Protein AF-A0A5C3LHZ4-F1 (afdb_monomer_lite)

Organism: Coprinopsis marcescibilis (NCBI:txid230819)

Foldseek 3Di:
DVVCVVVVNDAAPLAPDSFDAPLRVCVPPVLVVQLVVLLCLLVLLLVLLVVVVVCCCLQLPVPDDDPLLVVLSVQLSVLSNQLSVLSNQLSVCGSPNHVPSNVVSVVSNLRSNLSSLVSVLVSCVVSCVVDVPDPPVVVLSVVLVVLSVVLVVLVVVLVVCVPPPSNVNRVSSVVNVVSVVVNSVSSVVVVVVSPPRDRCNNVVVVVVVVVVVVVVVVD

InterPro domains:
  IPR019402 CWH43-like, N-terminal domain [PF10277] (2-192)
  IPR050911 DRAM/TMEM150 Autophagy Modulator [PTHR21324] (14-200)

Radius of gyration: 20.86 Å; chains: 1; bounding box: 46×24×71 Å

Secondary structure (DSSP, 8-state):
-HHHHHTT-PPPTT--SSSPPHHHHHHTTTHHHHHHHHHHHHHHHHHHHHHHHHHHHTTSS-----HHHHHHHHHHHHHHHHHHHHHHHHHHS-TTT-HHHHHHHHHHHHHHHHHHHHHHHHHHHHHHHH----HHHHHHHHHHHHHHHHHHHHHHHHHHHTTT-HHHHHHHHHHHHHHHHHHHHHHHHHHHHTTTPPTTHHHHHHHHHHHHHHHHH--

pLDDT: mean 85.7, std 11.53, range [53.28, 97.69]

Structure (mmCIF, N/CA/C/O backbone):
data_AF-A0A5C3LHZ4-F1
#
_entry.id   AF-A0A5C3LHZ4-F1
#
loop_
_atom_site.group_PDB
_atom_site.id
_atom_site.type_symbol
_atom_site.label_atom_id
_atom_site.label_alt_id
_atom_site.label_comp_id
_atom_site.label_asym_id
_atom_site.label_entity_id
_atom_site.label_seq_id
_atom_site.pdbx_PDB_ins_code
_atom_site.Cartn_x
_atom_site.Cartn_y
_atom_site.Cartn_z
_atom_site.occupancy
_atom_site.B_iso_or_equiv
_atom_site.auth_seq_id
_atom_site.auth_comp_id
_atom_site.auth_asym_id
_atom_site.auth_atom_id
_atom_site.pdbx_PDB_model_num
ATOM 1 N N . MET A 1 1 ? -1.208 -5.130 -16.518 1.00 80.38 1 MET A N 1
ATOM 2 C CA . MET A 1 1 ? -1.393 -6.517 -16.974 1.00 80.38 1 MET A CA 1
ATOM 3 C C . MET A 1 1 ? -2.218 -6.548 -18.243 1.00 80.38 1 MET A C 1
ATOM 5 O O . MET A 1 1 ? -1.650 -6.904 -19.258 1.00 80.38 1 MET A O 1
ATOM 9 N N . ILE A 1 2 ? -3.482 -6.096 -18.228 1.00 86.44 2 ILE A N 1
ATOM 10 C CA . ILE A 1 2 ? -4.351 -6.094 -19.425 1.00 86.44 2 ILE A CA 1
ATOM 11 C C . ILE A 1 2 ? -3.665 -5.436 -20.626 1.00 86.44 2 ILE A C 1
ATOM 13 O O . ILE A 1 2 ? -3.552 -6.066 -21.665 1.00 86.44 2 ILE A O 1
ATOM 17 N N . VAL A 1 3 ? -3.129 -4.222 -20.461 1.00 85.94 3 VAL A N 1
ATOM 18 C CA . VAL A 1 3 ? -2.445 -3.514 -21.557 1.00 85.94 3 VAL A CA 1
ATOM 19 C C . VAL A 1 3 ? -1.226 -4.293 -22.072 1.00 85.94 3 VAL A C 1
ATOM 21 O O . VAL A 1 3 ? -1.060 -4.455 -23.271 1.00 85.94 3 VAL A O 1
ATOM 24 N N . TRP A 1 4 ? -0.396 -4.837 -21.179 1.00 86.25 4 TRP A N 1
ATOM 25 C CA . TRP A 1 4 ? 0.781 -5.619 -21.575 1.00 86.25 4 TRP A CA 1
ATOM 26 C C . TRP A 1 4 ? 0.411 -6.912 -22.317 1.00 86.25 4 TRP A C 1
ATOM 28 O O . TRP A 1 4 ? 1.031 -7.229 -23.326 1.00 86.25 4 TRP A O 1
ATOM 38 N N . LEU A 1 5 ? -0.626 -7.623 -21.860 1.00 87.38 5 LEU A N 1
ATOM 39 C CA . LEU A 1 5 ? -1.129 -8.827 -22.526 1.00 87.38 5 LEU A CA 1
ATOM 40 C C . LEU A 1 5 ? -1.775 -8.503 -23.880 1.00 87.38 5 LEU A C 1
ATOM 42 O O . LEU A 1 5 ? -1.5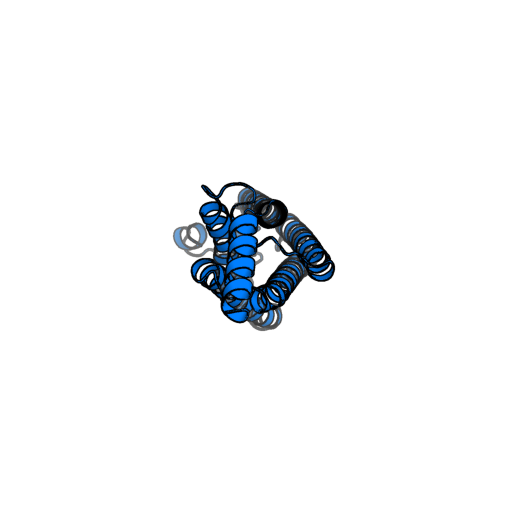15 -9.200 -24.854 1.00 87.38 5 LEU A O 1
ATOM 46 N N . ALA A 1 6 ? -2.575 -7.436 -23.953 1.00 89.25 6 ALA A N 1
ATOM 47 C CA . ALA A 1 6 ? -3.258 -7.014 -25.174 1.00 89.25 6 ALA A CA 1
ATOM 48 C C . ALA A 1 6 ? -2.284 -6.539 -26.263 1.00 89.25 6 ALA A C 1
ATOM 50 O O . ALA A 1 6 ? -2.524 -6.778 -27.441 1.00 89.25 6 ALA A O 1
ATOM 51 N N . SER A 1 7 ? -1.163 -5.924 -25.877 1.00 86.94 7 SER A N 1
ATOM 52 C CA . SER A 1 7 ? -0.116 -5.476 -26.805 1.00 86.94 7 SER A CA 1
ATOM 53 C C . SER A 1 7 ? 0.852 -6.586 -27.241 1.00 86.94 7 SER A C 1
ATOM 55 O O . SER A 1 7 ? 1.877 -6.284 -27.845 1.00 86.94 7 SER A O 1
ATOM 57 N N . GLY A 1 8 ? 0.576 -7.855 -26.918 1.00 87.94 8 GLY A N 1
ATOM 58 C CA . GLY A 1 8 ? 1.430 -8.982 -27.310 1.00 87.94 8 GLY A CA 1
ATOM 59 C C . GLY A 1 8 ? 2.706 -9.132 -26.477 1.00 87.94 8 GLY A C 1
ATOM 60 O O . GLY A 1 8 ? 3.703 -9.626 -26.988 1.00 87.94 8 GLY A O 1
ATOM 61 N N . GLN A 1 9 ? 2.684 -8.713 -25.207 1.00 87.44 9 GLN A N 1
ATOM 62 C CA . GLN A 1 9 ? 3.795 -8.850 -24.255 1.00 87.44 9 GLN A CA 1
ATOM 63 C C . GLN A 1 9 ? 5.112 -8.195 -24.728 1.00 87.44 9 GLN A C 1
ATOM 65 O O . GLN A 1 9 ? 6.149 -8.861 -24.785 1.00 87.44 9 GLN A O 1
ATOM 70 N N . PRO A 1 10 ? 5.116 -6.884 -25.050 1.00 87.62 10 PRO A N 1
ATOM 71 C CA . PRO A 1 10 ? 6.336 -6.204 -25.474 1.00 87.62 10 PRO A CA 1
ATOM 72 C C . PRO A 1 10 ? 7.403 -6.258 -24.373 1.00 87.62 10 PRO A C 1
ATOM 74 O O . PRO A 1 10 ? 7.083 -6.147 -23.185 1.00 87.62 10 PRO A O 1
ATOM 77 N N . LYS A 1 11 ? 8.672 -6.394 -24.781 1.00 88.31 11 LYS A N 1
ATOM 78 C CA . LYS A 1 11 ? 9.825 -6.306 -23.878 1.00 88.31 11 LYS A CA 1
ATOM 79 C C . LYS A 1 11 ? 10.217 -4.840 -23.686 1.00 88.31 11 LYS A C 1
ATOM 81 O O . LYS A 1 11 ? 10.554 -4.164 -24.657 1.00 88.31 11 LYS A O 1
ATOM 86 N N . TYR A 1 12 ? 10.163 -4.350 -22.449 1.00 87.62 12 TYR A N 1
ATOM 87 C CA . TYR A 1 12 ? 10.511 -2.960 -22.131 1.00 87.62 12 TYR A CA 1
ATOM 88 C C . TYR A 1 12 ? 12.028 -2.760 -21.962 1.00 87.62 12 TYR A C 1
ATOM 90 O O . TYR A 1 12 ? 12.722 -3.703 -21.588 1.00 87.62 12 TYR A O 1
ATOM 98 N N . PRO A 1 13 ? 12.566 -1.541 -22.171 1.00 86.38 13 PRO A N 1
ATOM 99 C CA . PRO A 1 13 ? 13.998 -1.275 -21.999 1.00 86.38 13 PRO A CA 1
ATOM 100 C C . PRO A 1 13 ? 14.534 -1.519 -20.581 1.00 86.38 13 PRO A C 1
ATOM 102 O O . PRO A 1 13 ? 15.689 -1.897 -20.435 1.00 86.38 13 PRO A O 1
ATOM 105 N N . SER A 1 14 ? 13.713 -1.313 -19.546 1.00 85.94 14 SER A N 1
ATOM 106 C CA . SER A 1 14 ? 14.069 -1.601 -18.145 1.00 85.94 14 SER A CA 1
ATOM 107 C C . SER A 1 14 ? 13.814 -3.052 -17.723 1.00 85.94 14 SER A C 1
ATOM 109 O O . SER A 1 14 ? 14.116 -3.410 -16.589 1.00 85.94 14 SER A O 1
ATOM 111 N N . GLN A 1 15 ? 13.263 -3.884 -18.614 1.00 88.00 15 GLN A N 1
ATOM 112 C CA . GLN A 1 15 ? 12.882 -5.258 -18.310 1.00 88.00 15 GLN A CA 1
ATOM 113 C C . GLN A 1 15 ? 14.045 -6.226 -18.566 1.00 88.00 15 GLN A C 1
ATOM 115 O O . GLN A 1 15 ? 14.373 -6.542 -19.714 1.00 88.00 15 GLN A O 1
ATOM 120 N N . ASP A 1 16 ? 14.593 -6.788 -17.490 1.00 84.25 16 ASP A N 1
ATOM 121 C CA . ASP A 1 16 ? 15.653 -7.801 -17.574 1.00 84.25 16 ASP A CA 1
ATOM 122 C C . ASP A 1 16 ? 15.107 -9.187 -17.986 1.00 84.25 16 ASP A C 1
ATOM 124 O O . ASP A 1 16 ? 15.691 -9.880 -18.826 1.00 84.25 16 ASP A O 1
ATOM 128 N N . GLY A 1 17 ? 13.959 -9.585 -17.421 1.00 86.56 17 GLY A N 1
ATOM 129 C CA . GLY A 1 17 ? 13.348 -10.911 -17.585 1.00 86.56 17 GLY A CA 1
ATOM 130 C C . GLY A 1 17 ? 12.438 -11.078 -18.812 1.00 86.56 17 GLY A C 1
ATOM 131 O O . GLY A 1 17 ? 12.311 -10.200 -19.667 1.00 86.56 17 GLY A O 1
ATOM 132 N N . ARG A 1 18 ? 11.769 -12.230 -18.899 1.00 89.06 18 ARG A N 1
ATOM 133 C CA . ARG A 1 18 ? 10.660 -12.513 -19.828 1.00 89.06 18 ARG A CA 1
ATOM 134 C C . ARG A 1 18 ? 9.353 -11.879 -19.358 1.00 89.06 18 ARG A C 1
ATOM 136 O O . ARG A 1 18 ? 8.566 -11.432 -20.188 1.00 89.06 18 ARG A O 1
ATOM 143 N N . ILE A 1 19 ? 9.125 -11.839 -18.048 1.00 91.06 19 ILE A N 1
ATOM 144 C CA . ILE A 1 19 ? 7.924 -11.248 -17.453 1.00 91.06 19 ILE A CA 1
ATOM 145 C C . ILE A 1 19 ? 8.211 -9.785 -17.103 1.00 91.06 19 ILE A C 1
ATOM 147 O O . ILE A 1 19 ? 9.206 -9.482 -16.449 1.00 91.06 19 ILE A O 1
ATOM 151 N N . ALA A 1 20 ? 7.335 -8.880 -17.542 1.00 91.81 20 ALA A N 1
ATOM 152 C CA . ALA A 1 20 ? 7.452 -7.458 -17.241 1.00 91.81 20 ALA A CA 1
ATOM 153 C C . ALA A 1 20 ? 7.007 -7.149 -15.805 1.00 91.81 20 ALA A C 1
ATOM 155 O O . ALA A 1 20 ? 5.909 -7.546 -15.385 1.00 91.81 20 ALA A O 1
ATOM 156 N N . TYR A 1 21 ? 7.821 -6.370 -15.092 1.00 92.56 21 TYR A N 1
ATOM 157 C CA . TYR A 1 21 ? 7.424 -5.767 -13.825 1.0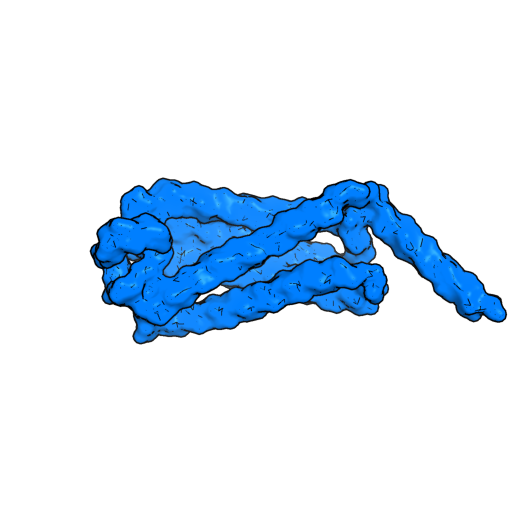0 92.56 21 TYR A CA 1
ATOM 158 C C . TYR A 1 21 ? 6.277 -4.766 -14.058 1.00 92.56 21 TYR A C 1
ATOM 160 O O . TYR A 1 21 ? 6.156 -4.149 -15.124 1.00 92.56 21 TYR A O 1
ATOM 168 N N . ILE A 1 22 ? 5.421 -4.573 -13.052 1.00 93.38 22 ILE A N 1
ATOM 169 C CA . ILE A 1 22 ? 4.452 -3.467 -13.030 1.00 93.38 22 ILE A CA 1
ATOM 170 C C . ILE A 1 22 ? 5.198 -2.151 -13.204 1.00 93.38 22 ILE A C 1
ATOM 172 O O . ILE A 1 22 ? 4.762 -1.296 -13.975 1.00 93.38 22 ILE A O 1
ATOM 176 N N . SER A 1 23 ? 6.318 -2.006 -12.499 1.00 93.19 23 SER A N 1
ATOM 177 C CA . SER A 1 23 ? 7.160 -0.817 -12.546 1.00 93.19 23 SER A CA 1
ATOM 178 C C . SER A 1 23 ? 7.782 -0.580 -13.928 1.00 93.19 23 SER A C 1
ATOM 180 O O . SER A 1 23 ? 7.859 0.576 -14.336 1.00 93.19 23 SER A O 1
ATOM 182 N N . ASP A 1 24 ? 8.099 -1.618 -14.713 1.00 92.31 24 ASP A N 1
ATOM 183 C CA . ASP A 1 24 ? 8.560 -1.468 -16.109 1.00 92.31 24 ASP A CA 1
ATOM 184 C C . ASP A 1 24 ? 7.469 -0.907 -17.023 1.00 92.31 24 ASP A C 1
ATOM 186 O O . ASP A 1 24 ? 7.674 0.050 -17.776 1.00 92.31 24 ASP A O 1
ATOM 190 N N . ILE A 1 25 ? 6.268 -1.477 -16.917 1.00 92.38 25 ILE A N 1
ATOM 191 C CA . ILE A 1 25 ? 5.101 -1.010 -17.666 1.00 92.38 25 ILE A CA 1
ATOM 192 C C . ILE A 1 25 ? 4.769 0.429 -17.249 1.00 92.38 25 ILE A C 1
ATOM 194 O O . ILE A 1 25 ? 4.545 1.288 -18.104 1.00 92.38 25 ILE A O 1
ATOM 198 N N . GLY A 1 26 ? 4.785 0.702 -15.943 1.00 89.44 26 GLY A N 1
ATOM 199 C CA . GLY A 1 26 ? 4.549 2.016 -15.355 1.00 89.44 26 GLY A CA 1
ATOM 200 C C . GLY A 1 26 ? 5.623 3.042 -15.706 1.00 89.44 26 GLY A C 1
ATOM 201 O O . GLY A 1 26 ? 5.317 4.222 -15.793 1.00 89.44 26 GLY A O 1
ATOM 202 N N . ALA A 1 27 ? 6.858 2.632 -15.984 1.00 91.19 27 ALA A N 1
ATOM 203 C CA . ALA A 1 27 ? 7.907 3.539 -16.433 1.00 91.19 27 ALA A CA 1
ATOM 204 C C . ALA A 1 27 ? 7.713 3.976 -17.897 1.00 91.19 27 ALA A C 1
ATOM 206 O O . ALA A 1 27 ? 8.218 5.025 -18.297 1.00 91.19 27 ALA A O 1
ATOM 207 N N . SER A 1 28 ? 7.011 3.187 -18.712 1.00 89.06 28 SER A N 1
ATOM 208 C CA . SER A 1 28 ? 6.857 3.421 -20.153 1.00 89.06 28 SER A CA 1
ATOM 209 C C . SER A 1 28 ? 5.812 4.507 -20.489 1.00 89.06 28 SER A C 1
ATOM 211 O O . SER A 1 28 ? 5.717 5.535 -19.817 1.00 89.06 28 SER A O 1
ATOM 213 N N . TYR A 1 29 ? 5.006 4.309 -21.535 1.00 87.25 29 TYR A N 1
ATOM 214 C CA . TYR A 1 29 ? 3.943 5.235 -21.944 1.00 87.25 29 TYR A CA 1
ATOM 215 C C . TYR A 1 29 ? 2.842 5.400 -20.878 1.00 87.25 29 TYR A C 1
ATOM 217 O O . TYR A 1 29 ? 2.108 6.384 -20.904 1.00 87.25 29 TYR A O 1
ATOM 225 N N . LEU A 1 30 ? 2.745 4.482 -19.907 1.00 90.00 30 LEU A N 1
ATOM 226 C CA . LEU A 1 30 ? 1.776 4.545 -18.805 1.00 90.00 30 LEU A CA 1
ATOM 227 C C . LEU A 1 30 ? 2.251 5.351 -17.588 1.00 90.00 30 LEU A C 1
ATOM 229 O O . LEU A 1 30 ? 1.539 5.381 -16.584 1.00 90.00 30 LEU A O 1
ATOM 233 N N . LYS A 1 31 ? 3.392 6.048 -17.660 1.00 91.44 31 LYS A N 1
ATOM 234 C CA . LYS A 1 31 ? 3.928 6.818 -16.525 1.00 91.44 31 LYS A CA 1
ATOM 235 C C . LYS A 1 31 ? 2.936 7.797 -15.886 1.00 91.44 31 LYS A C 1
ATOM 237 O O . LYS A 1 31 ? 2.795 7.745 -14.664 1.00 91.44 31 LYS A O 1
ATOM 242 N N . PRO A 1 32 ? 2.188 8.629 -16.637 1.00 94.06 32 PRO A N 1
ATOM 243 C CA . PRO A 1 32 ? 1.202 9.522 -16.026 1.00 94.06 32 PRO A CA 1
ATOM 244 C C . PRO A 1 32 ? 0.113 8.765 -15.252 1.00 94.06 32 PRO A C 1
ATOM 246 O O . PRO A 1 32 ? -0.256 9.163 -14.148 1.00 94.06 32 PRO A O 1
ATOM 249 N N . LEU A 1 33 ? -0.361 7.638 -15.797 1.00 93.25 33 LEU A N 1
ATOM 250 C CA . LEU A 1 33 ? -1.377 6.803 -15.156 1.00 93.25 33 LEU A CA 1
ATOM 251 C C . LEU A 1 33 ? -0.826 6.098 -13.910 1.00 93.25 33 LEU A C 1
ATOM 253 O O . LEU A 1 33 ? -1.523 6.011 -12.902 1.00 93.25 33 LEU A O 1
ATOM 257 N N . PHE A 1 34 ? 0.421 5.626 -13.963 1.00 93.94 34 PHE A N 1
ATOM 258 C CA . PHE A 1 34 ? 1.088 4.986 -12.832 1.00 93.94 34 PHE A CA 1
ATOM 259 C C . PHE A 1 34 ? 1.249 5.961 -11.662 1.00 93.94 34 PHE A C 1
ATOM 261 O O . PHE A 1 34 ? 0.846 5.646 -10.545 1.00 93.94 34 PHE A O 1
ATOM 268 N N . VAL A 1 35 ? 1.721 7.183 -11.930 1.00 96.25 35 VAL A N 1
ATOM 269 C CA . VAL A 1 35 ? 1.849 8.237 -10.910 1.00 96.25 35 VAL A CA 1
ATOM 270 C C . VAL A 1 35 ? 0.489 8.617 -10.323 1.00 96.25 35 VAL A C 1
ATOM 272 O O . VAL A 1 35 ? 0.352 8.716 -9.101 1.00 96.25 35 VAL A O 1
ATOM 275 N N . ALA A 1 36 ? -0.537 8.785 -11.163 1.00 96.94 36 ALA A N 1
ATOM 276 C CA . ALA A 1 36 ? -1.889 9.096 -10.702 1.00 96.94 36 ALA A CA 1
ATOM 277 C C . ALA A 1 36 ? -2.468 7.976 -9.818 1.00 96.94 36 ALA A C 1
ATOM 279 O O . ALA A 1 36 ? -3.001 8.249 -8.740 1.00 96.94 36 ALA A O 1
ATOM 280 N N . GLY A 1 37 ? -2.310 6.714 -10.232 1.00 95.19 37 GLY A N 1
ATOM 281 C CA . GLY A 1 37 ? -2.757 5.542 -9.480 1.00 95.19 37 GLY A CA 1
ATOM 282 C C . GLY A 1 37 ? -2.043 5.393 -8.135 1.00 95.19 37 GLY A C 1
ATOM 283 O O . GLY A 1 37 ? -2.700 5.213 -7.107 1.00 95.19 37 GLY A O 1
ATOM 284 N N . CYS A 1 38 ? -0.716 5.540 -8.113 1.00 96.44 38 CYS A N 1
ATOM 285 C CA . CYS A 1 38 ? 0.083 5.536 -6.886 1.00 96.44 38 CYS A CA 1
ATOM 286 C C . CYS A 1 38 ? -0.329 6.667 -5.934 1.00 96.44 38 CYS A C 1
ATOM 288 O O . CYS A 1 38 ? -0.498 6.427 -4.740 1.00 96.44 38 CYS A O 1
ATOM 290 N N . SER A 1 39 ? -0.572 7.871 -6.461 1.00 97.44 39 SER A N 1
ATOM 291 C CA . SER A 1 39 ? -1.019 9.027 -5.674 1.00 97.44 39 SER A CA 1
ATOM 292 C C . SER A 1 39 ? -2.396 8.807 -5.053 1.00 97.44 39 SER A C 1
ATOM 294 O O . SER A 1 39 ? -2.570 9.001 -3.850 1.00 97.44 39 SER A O 1
ATOM 296 N N . PHE A 1 40 ? -3.366 8.334 -5.842 1.00 96.81 40 PHE A N 1
ATOM 297 C CA . PHE A 1 40 ? -4.704 8.025 -5.339 1.00 96.81 40 PHE A CA 1
ATOM 298 C C . PHE A 1 40 ? -4.666 6.926 -4.271 1.00 96.81 40 PHE A C 1
ATOM 300 O O . PHE A 1 40 ? -5.293 7.053 -3.221 1.00 96.81 40 PHE A O 1
ATOM 307 N N . THR A 1 41 ? -3.874 5.878 -4.503 1.00 95.88 41 THR A N 1
ATOM 308 C CA . THR A 1 41 ? -3.705 4.761 -3.566 1.00 95.88 41 THR A CA 1
ATOM 309 C C . THR A 1 41 ? -3.068 5.219 -2.253 1.00 95.88 41 THR A C 1
ATOM 311 O O . THR A 1 41 ? -3.564 4.879 -1.181 1.00 95.88 41 THR A O 1
ATOM 314 N N . ALA A 1 42 ? -2.008 6.030 -2.314 1.00 96.50 42 ALA A N 1
ATOM 315 C CA . ALA A 1 42 ? -1.310 6.550 -1.139 1.00 96.50 42 ALA A CA 1
ATOM 316 C C . ALA A 1 42 ? -2.215 7.434 -0.263 1.00 96.50 42 ALA A C 1
ATOM 318 O O . ALA A 1 42 ? -2.274 7.257 0.960 1.00 96.50 42 ALA A O 1
ATOM 319 N N . VAL A 1 43 ? -2.955 8.356 -0.888 1.00 95.81 43 VAL A N 1
ATOM 320 C CA . VAL A 1 43 ? -3.906 9.233 -0.190 1.00 95.81 43 VAL A CA 1
ATOM 321 C C . VAL A 1 43 ? -5.074 8.423 0.365 1.00 95.81 43 VAL A C 1
ATOM 323 O O . VAL A 1 43 ? -5.416 8.571 1.537 1.00 95.81 43 VAL A O 1
ATOM 326 N N . GLY A 1 44 ? -5.655 7.531 -0.441 1.00 94.38 44 GLY A N 1
ATOM 327 C CA . GLY A 1 44 ? -6.778 6.689 -0.043 1.00 94.38 44 GLY A CA 1
ATOM 328 C C . GLY A 1 44 ? -6.441 5.783 1.140 1.00 94.38 44 GLY A C 1
ATOM 329 O O . GLY A 1 44 ? -7.210 5.721 2.099 1.00 94.38 44 GLY A O 1
ATOM 330 N N . PHE A 1 45 ? -5.272 5.138 1.121 1.00 93.75 45 PHE A N 1
ATOM 331 C CA . PHE A 1 45 ? -4.811 4.294 2.223 1.00 93.75 45 PHE A CA 1
ATOM 332 C C . PHE A 1 45 ? -4.602 5.096 3.516 1.00 93.75 45 PHE A C 1
ATOM 334 O O . PHE A 1 45 ? -5.108 4.709 4.571 1.00 93.75 45 PHE A O 1
ATOM 341 N N . SER A 1 46 ? -3.937 6.252 3.427 1.00 94.00 46 SER A N 1
ATOM 342 C CA . SER A 1 46 ? -3.724 7.139 4.579 1.00 94.00 46 SER A CA 1
ATOM 343 C C . SER A 1 46 ? -5.053 7.635 5.158 1.00 94.00 46 SER A C 1
ATOM 345 O O . SER A 1 46 ? -5.263 7.602 6.372 1.00 94.00 46 SER A O 1
ATOM 347 N N . LEU A 1 47 ? -5.985 8.041 4.290 1.00 93.12 47 LEU A N 1
ATOM 348 C CA . LEU A 1 47 ? -7.307 8.508 4.694 1.00 93.12 47 LEU A CA 1
ATOM 349 C C . LEU A 1 47 ? -8.124 7.395 5.356 1.00 93.12 47 LEU A C 1
ATOM 351 O O . LEU A 1 47 ? -8.766 7.653 6.370 1.00 93.12 47 LEU A O 1
ATOM 3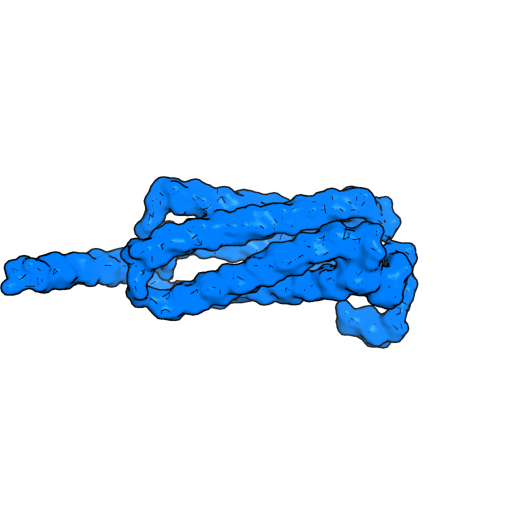55 N N . CYS A 1 48 ? -8.073 6.164 4.838 1.00 91.44 48 CYS A N 1
ATOM 356 C CA . CYS A 1 48 ? -8.774 5.028 5.438 1.00 91.44 48 CYS A CA 1
ATOM 357 C C . CYS A 1 48 ? -8.380 4.826 6.906 1.00 91.44 48 CYS A C 1
ATOM 359 O O . CYS A 1 48 ? -9.259 4.730 7.761 1.00 91.44 48 CYS A O 1
ATOM 361 N N . LEU A 1 49 ? -7.079 4.845 7.214 1.00 90.31 49 LEU A N 1
ATOM 362 C CA . LEU A 1 49 ? -6.586 4.697 8.588 1.00 90.31 49 LEU A CA 1
ATOM 363 C C . LEU A 1 49 ? -6.945 5.893 9.480 1.00 90.31 49 LEU A C 1
ATOM 365 O O . LEU A 1 49 ? -7.313 5.709 10.641 1.00 90.31 49 LEU A O 1
ATOM 369 N N . ILE A 1 50 ? -6.889 7.119 8.950 1.00 90.56 50 ILE A N 1
ATOM 370 C CA . ILE A 1 50 ? -7.296 8.324 9.692 1.00 90.56 50 ILE A CA 1
ATOM 371 C C . ILE A 1 50 ? -8.794 8.280 10.027 1.00 90.56 50 ILE A C 1
ATOM 373 O O . ILE A 1 50 ? -9.187 8.569 11.159 1.00 90.56 50 ILE A O 1
ATOM 377 N N . VAL A 1 51 ? -9.642 7.902 9.068 1.00 89.44 51 VAL A N 1
ATOM 378 C CA . VAL A 1 51 ? -11.092 7.803 9.281 1.00 89.44 51 VAL A CA 1
ATOM 379 C C . VAL A 1 51 ? -11.414 6.666 10.247 1.00 89.44 51 VAL A C 1
ATOM 381 O O . VAL A 1 51 ? -12.211 6.860 11.163 1.00 89.44 51 VAL A O 1
ATOM 384 N N . GLU A 1 52 ? -10.771 5.507 10.112 1.00 85.69 52 GLU A N 1
ATOM 385 C CA . GLU A 1 52 ? -10.934 4.404 11.060 1.00 85.69 52 GLU A CA 1
ATOM 386 C C . GLU A 1 52 ? -10.560 4.838 12.484 1.00 85.69 52 GLU A C 1
ATOM 388 O O . GLU A 1 52 ? -11.317 4.607 13.433 1.00 85.69 52 GLU A O 1
ATOM 393 N N . ARG A 1 53 ? -9.444 5.562 12.635 1.00 84.44 53 ARG A N 1
ATOM 394 C CA . ARG A 1 53 ? -9.028 6.153 13.909 1.00 84.44 53 ARG A CA 1
ATOM 395 C C . ARG A 1 53 ? -10.087 7.098 14.469 1.00 84.44 53 ARG A C 1
ATOM 397 O O . ARG A 1 53 ? -10.409 7.023 15.657 1.00 84.44 53 ARG A O 1
ATOM 404 N N . TYR A 1 54 ? -10.623 7.986 13.636 1.00 82.94 54 TYR A N 1
ATOM 405 C CA . TYR A 1 54 ? -11.667 8.927 14.035 1.00 82.94 54 TYR A CA 1
ATOM 406 C C . TYR A 1 54 ? -12.946 8.207 14.484 1.00 82.94 54 TYR A C 1
ATOM 408 O O . TYR A 1 54 ? -13.558 8.587 15.486 1.00 82.94 54 TYR A O 1
ATOM 416 N N . LEU A 1 55 ? -13.337 7.142 13.784 1.00 81.31 55 LEU A N 1
ATOM 417 C CA . LEU A 1 55 ? -14.511 6.336 14.113 1.00 81.31 55 LEU A CA 1
ATOM 418 C C . LEU A 1 55 ? -14.331 5.541 15.415 1.00 81.31 55 LEU A C 1
ATOM 420 O O . LEU A 1 55 ? -15.276 5.478 16.205 1.00 81.31 55 LEU A O 1
ATOM 424 N N . ARG A 1 56 ? -13.130 5.006 15.680 1.00 77.00 56 ARG A N 1
ATOM 425 C CA . ARG A 1 56 ? -12.776 4.387 16.975 1.00 77.00 56 ARG A CA 1
ATOM 426 C C . ARG A 1 56 ? -12.808 5.405 18.108 1.00 77.00 56 ARG A C 1
ATOM 428 O O . ARG A 1 56 ? -13.414 5.153 19.142 1.00 77.00 56 ARG A O 1
ATOM 435 N N . TYR A 1 57 ? -12.240 6.592 17.892 1.00 75.19 57 TYR A N 1
ATOM 436 C CA . TYR A 1 57 ? -12.277 7.664 18.889 1.00 75.19 57 TYR A CA 1
ATOM 437 C C . TYR A 1 57 ? -13.701 8.168 19.171 1.00 75.19 57 TYR A C 1
ATOM 439 O O . TYR A 1 57 ? -14.034 8.490 20.304 1.00 75.19 57 TYR A O 1
ATOM 447 N N . SER A 1 58 ? -14.562 8.205 18.152 1.00 72.25 58 SER A N 1
ATOM 448 C CA . SER A 1 58 ? -15.963 8.626 18.284 1.00 72.25 58 SER A CA 1
ATOM 449 C C . SER A 1 58 ? -16.880 7.549 18.885 1.00 72.25 58 SER A C 1
ATOM 451 O O . SER A 1 58 ? -18.089 7.767 18.976 1.00 72.25 58 SER A O 1
ATOM 453 N N . GLY A 1 59 ? -16.346 6.372 19.229 1.00 65.94 59 GLY A N 1
ATOM 454 C CA . GLY A 1 59 ? -17.112 5.249 19.767 1.00 65.94 59 GLY A CA 1
ATOM 455 C C . GLY A 1 59 ? -18.102 4.620 18.785 1.00 65.94 59 GLY A C 1
ATOM 456 O O . GLY A 1 59 ? -19.042 3.950 19.207 1.00 65.94 59 GLY A O 1
ATOM 457 N N . ARG A 1 60 ? -17.912 4.852 17.477 1.00 66.44 60 ARG A N 1
ATOM 458 C CA . ARG A 1 60 ? -18.622 4.142 16.393 1.00 66.44 60 ARG A CA 1
ATOM 459 C C . ARG A 1 60 ? -17.933 2.819 16.037 1.00 66.44 60 ARG A C 1
ATOM 461 O O . ARG A 1 60 ? -18.539 1.956 15.415 1.00 66.44 60 ARG A O 1
ATOM 468 N N . LEU A 1 61 ? -16.677 2.671 16.458 1.00 64.81 61 LEU A N 1
ATOM 469 C CA . LEU A 1 61 ? -15.889 1.439 16.521 1.00 64.81 61 LEU A CA 1
ATOM 470 C C . LEU A 1 61 ? -15.379 1.284 17.974 1.00 64.81 61 LEU A C 1
ATOM 472 O O . LEU A 1 61 ? -15.351 2.278 18.697 1.00 64.81 61 LEU A O 1
ATOM 476 N N . LEU A 1 62 ? -15.030 0.062 18.410 1.00 59.59 62 LEU A N 1
ATOM 477 C CA . LEU A 1 62 ? -14.745 -0.304 19.817 1.00 59.59 62 LEU A CA 1
ATOM 478 C C . LEU A 1 62 ? -13.990 0.795 20.610 1.00 59.59 62 LEU A C 1
ATOM 480 O O . LEU A 1 62 ? -12.854 1.106 20.245 1.00 59.59 62 LEU A O 1
ATOM 484 N N . PRO A 1 63 ? -14.566 1.380 21.683 1.00 56.28 63 PRO A N 1
ATOM 485 C CA . PRO A 1 63 ? -14.159 2.727 22.100 1.00 56.28 63 PRO A CA 1
ATOM 486 C C . PRO A 1 63 ? -13.087 2.812 23.199 1.00 56.28 63 PRO A C 1
ATOM 488 O O . PRO A 1 63 ? -12.629 3.902 23.543 1.00 56.28 63 PRO A O 1
ATOM 491 N N . HIS A 1 64 ? -12.699 1.694 23.807 1.00 56.91 64 HIS A N 1
ATOM 492 C CA . HIS A 1 64 ? -11.863 1.708 25.011 1.00 56.91 64 HIS A CA 1
ATOM 493 C C . HIS A 1 64 ? -10.371 1.698 24.679 1.00 56.91 64 HIS A C 1
ATOM 495 O O . HIS A 1 64 ? -9.697 0.685 24.809 1.00 56.91 64 HIS A O 1
ATOM 501 N N . MET A 1 65 ? -9.854 2.855 24.260 1.00 60.50 65 MET A N 1
ATOM 502 C CA . MET A 1 65 ? -8.453 2.985 23.872 1.00 60.50 65 MET A CA 1
ATOM 503 C C . MET A 1 65 ? -7.549 3.396 25.032 1.00 60.50 65 MET A C 1
ATOM 505 O O . MET A 1 65 ? -7.507 4.567 25.422 1.00 60.50 65 MET A O 1
ATOM 509 N N . ARG A 1 66 ? -6.752 2.457 25.554 1.00 72.31 66 ARG A N 1
ATOM 510 C CA . ARG A 1 66 ? -5.689 2.782 26.525 1.00 72.31 66 ARG A CA 1
ATOM 511 C C . ARG A 1 66 ? -4.623 3.672 25.864 1.00 72.31 66 ARG A C 1
ATOM 513 O O . ARG A 1 66 ? -4.442 3.655 24.645 1.00 72.31 66 ARG A O 1
ATOM 520 N N . LYS A 1 67 ? -3.829 4.408 26.661 1.00 78.69 67 LYS A N 1
ATOM 521 C CA . LYS A 1 67 ? -2.727 5.266 26.151 1.00 78.69 67 LYS A CA 1
ATOM 522 C C . LYS A 1 67 ? -1.803 4.527 25.167 1.00 78.69 67 LYS A C 1
ATOM 524 O O . LYS A 1 67 ? -1.376 5.109 24.176 1.00 78.69 67 LYS A O 1
ATOM 529 N N . ARG A 1 68 ? -1.539 3.239 25.422 1.00 79.50 68 ARG A N 1
ATOM 530 C CA . ARG A 1 68 ? -0.697 2.372 24.581 1.00 79.50 68 ARG A CA 1
ATOM 531 C C . ARG A 1 68 ? -1.287 2.155 23.186 1.00 79.50 68 ARG A C 1
ATOM 533 O O . ARG A 1 68 ? -0.576 2.292 22.200 1.00 79.50 68 ARG A O 1
ATOM 540 N N . GLU A 1 69 ? -2.583 1.879 23.098 1.00 81.56 69 GLU A N 1
ATOM 541 C CA . GLU A 1 69 ? -3.272 1.665 21.821 1.00 81.56 69 GLU A CA 1
ATOM 542 C C . GLU A 1 69 ? -3.369 2.966 21.018 1.00 81.56 69 GLU A C 1
ATOM 544 O O . GLU A 1 69 ? -3.214 2.954 19.802 1.00 81.56 69 GLU A O 1
ATOM 549 N N . LYS A 1 70 ? -3.525 4.116 21.691 1.00 82.88 70 LYS A N 1
ATOM 550 C CA . LYS A 1 70 ? -3.436 5.429 21.033 1.00 82.88 70 LYS A CA 1
ATOM 551 C C . LYS A 1 70 ? -2.068 5.642 20.376 1.00 82.88 70 LYS A C 1
ATOM 553 O O . LYS A 1 70 ? -2.027 6.087 19.237 1.00 82.88 70 LYS A O 1
ATOM 558 N N . ILE A 1 71 ? -0.974 5.303 21.064 1.00 88.06 71 ILE A N 1
ATOM 559 C CA . ILE A 1 71 ? 0.386 5.414 20.510 1.00 88.06 71 ILE A CA 1
ATOM 560 C C . ILE A 1 71 ? 0.559 4.475 19.313 1.00 88.06 71 ILE A C 1
ATOM 562 O O . ILE A 1 71 ? 0.981 4.934 18.256 1.00 88.06 71 ILE A O 1
ATOM 566 N N . LEU A 1 72 ? 0.191 3.195 19.448 1.00 88.56 72 LEU A N 1
ATOM 567 C CA . LEU A 1 72 ? 0.294 2.219 18.354 1.00 88.56 72 LEU A CA 1
ATOM 568 C C . LEU A 1 72 ? -0.490 2.656 17.118 1.00 88.56 72 LEU A C 1
ATOM 570 O O . LEU A 1 72 ? 0.023 2.599 16.009 1.00 88.56 72 LEU A O 1
ATOM 574 N N . SER A 1 73 ? -1.706 3.151 17.314 1.00 87.38 73 SER A N 1
ATOM 575 C CA . SER A 1 73 ? -2.552 3.629 16.227 1.00 87.38 73 SER A CA 1
ATOM 576 C C . SER A 1 73 ? -1.967 4.870 15.540 1.00 87.38 73 SER A C 1
ATOM 578 O O . SER A 1 73 ? -1.960 4.953 14.315 1.00 87.38 73 SER A O 1
ATOM 580 N N . THR A 1 74 ? -1.392 5.814 16.297 1.00 89.44 74 THR A N 1
ATOM 581 C CA . THR A 1 74 ? -0.669 6.956 15.709 1.00 89.44 74 THR A CA 1
ATOM 582 C C . THR A 1 74 ? 0.542 6.491 14.903 1.00 89.44 74 THR A C 1
ATOM 584 O O . THR A 1 74 ? 0.743 6.952 13.782 1.00 89.44 74 THR A O 1
ATOM 587 N N . LEU A 1 75 ? 1.331 5.552 15.434 1.00 93.50 75 LEU A N 1
ATOM 588 C CA . LEU A 1 75 ? 2.467 4.981 14.709 1.00 93.50 75 LEU A CA 1
ATOM 589 C C . LEU A 1 75 ? 2.018 4.231 13.446 1.00 93.50 75 LEU A C 1
ATOM 591 O O . LEU A 1 75 ? 2.703 4.300 12.427 1.00 93.50 75 LEU A O 1
ATOM 595 N N . ALA A 1 76 ? 0.855 3.576 13.480 1.00 93.19 76 ALA A N 1
ATOM 596 C CA . ALA A 1 76 ? 0.277 2.924 12.312 1.00 93.19 76 ALA A CA 1
ATOM 597 C C . ALA A 1 76 ? -0.048 3.930 11.195 1.00 93.19 76 ALA A C 1
ATOM 599 O O . ALA A 1 76 ? 0.288 3.691 10.034 1.00 93.19 76 ALA A O 1
ATOM 600 N N . VAL A 1 77 ? -0.640 5.078 11.544 1.00 93.75 77 VAL A N 1
ATOM 601 C CA . VAL A 1 77 ? -0.923 6.168 10.593 1.00 93.75 77 VAL A CA 1
ATOM 602 C C . VAL A 1 77 ? 0.371 6.759 10.032 1.00 93.75 77 VAL A C 1
ATOM 604 O O . VAL A 1 77 ? 0.486 6.924 8.821 1.00 93.75 77 VAL A O 1
ATOM 607 N N . LEU A 1 78 ? 1.374 7.021 10.877 1.00 95.56 78 LEU A N 1
ATOM 608 C CA . LEU A 1 78 ? 2.669 7.542 10.422 1.00 95.56 78 LEU A CA 1
ATOM 609 C C . LEU A 1 78 ? 3.380 6.568 9.475 1.00 95.56 78 LEU A C 1
ATOM 611 O O . LEU A 1 78 ? 3.905 6.990 8.446 1.00 95.56 78 LEU A O 1
ATOM 615 N N . GLY A 1 79 ? 3.349 5.266 9.777 1.00 96.31 79 GLY A N 1
ATOM 616 C CA . GLY A 1 79 ? 3.868 4.228 8.887 1.00 96.31 79 GLY A CA 1
ATOM 617 C C . GLY A 1 79 ? 3.158 4.219 7.532 1.00 96.31 79 GLY A C 1
ATOM 618 O O . GLY A 1 79 ? 3.813 4.140 6.495 1.00 96.31 79 GLY A O 1
ATOM 619 N N . ALA A 1 80 ? 1.831 4.382 7.519 1.00 96.19 80 ALA A N 1
ATOM 620 C CA . ALA A 1 80 ? 1.055 4.444 6.283 1.00 96.19 80 ALA A CA 1
ATOM 621 C C . ALA A 1 80 ? 1.370 5.687 5.450 1.00 96.19 80 ALA A C 1
ATOM 623 O O . ALA A 1 80 ? 1.509 5.575 4.235 1.00 96.19 80 ALA A O 1
ATOM 624 N N . MET A 1 81 ? 1.543 6.846 6.090 1.00 96.69 81 MET A N 1
ATOM 625 C CA . MET A 1 81 ? 1.964 8.073 5.412 1.00 96.69 81 MET A CA 1
ATOM 626 C C . MET A 1 81 ? 3.368 7.926 4.822 1.00 96.69 81 MET A C 1
ATOM 628 O O . MET A 1 81 ? 3.580 8.276 3.665 1.00 96.69 81 MET A O 1
ATOM 632 N N . LEU A 1 82 ? 4.313 7.353 5.578 1.00 97.62 82 LEU A N 1
ATOM 633 C CA . LEU A 1 82 ? 5.665 7.074 5.091 1.00 97.62 82 LEU A CA 1
ATOM 634 C C . LEU A 1 82 ? 5.639 6.112 3.894 1.00 97.62 82 LEU A C 1
ATOM 636 O O . LEU A 1 82 ? 6.287 6.369 2.880 1.00 97.62 82 LEU A O 1
ATOM 640 N N . GLY A 1 83 ? 4.843 5.043 3.988 1.00 97.12 83 GLY A N 1
ATOM 641 C CA . GLY A 1 83 ? 4.629 4.101 2.894 1.00 97.12 83 GLY A CA 1
ATOM 642 C C . GLY A 1 83 ? 4.003 4.770 1.667 1.00 97.12 83 GLY A C 1
ATOM 643 O O . GLY A 1 83 ? 4.473 4.571 0.550 1.00 97.12 83 GLY A O 1
ATOM 644 N N . GLY A 1 84 ? 2.996 5.624 1.867 1.00 97.31 84 GLY A N 1
ATOM 645 C CA . GLY A 1 84 ? 2.346 6.403 0.815 1.00 97.31 84 GLY A CA 1
ATOM 646 C C . GLY A 1 84 ? 3.296 7.379 0.116 1.00 97.31 84 GLY A C 1
ATOM 647 O O . GLY A 1 84 ? 3.311 7.440 -1.112 1.00 97.31 84 GLY A O 1
ATOM 648 N N . CYS A 1 85 ? 4.148 8.078 0.871 1.00 97.69 85 CYS A N 1
ATOM 649 C CA . CYS A 1 85 ? 5.218 8.904 0.311 1.00 97.69 85 CYS A CA 1
ATOM 650 C C . CYS A 1 85 ? 6.189 8.062 -0.528 1.00 97.69 85 CYS A C 1
ATOM 652 O O . CYS A 1 85 ? 6.504 8.446 -1.652 1.00 97.69 85 CYS A O 1
ATOM 654 N N . GLY A 1 86 ? 6.610 6.893 -0.029 1.00 97.12 86 GLY A N 1
ATOM 655 C CA . GLY A 1 86 ? 7.430 5.947 -0.792 1.00 97.12 86 GLY A CA 1
ATOM 656 C C . GLY A 1 86 ? 6.766 5.516 -2.105 1.00 97.12 86 GLY A C 1
ATOM 657 O O . GLY A 1 86 ? 7.411 5.538 -3.150 1.00 97.12 86 GLY A O 1
ATOM 658 N N . LEU A 1 87 ? 5.463 5.212 -2.077 1.00 97.31 87 LEU A N 1
ATOM 659 C CA . LEU A 1 87 ? 4.686 4.797 -3.251 1.00 97.31 87 LEU A CA 1
ATOM 660 C C . LEU A 1 87 ? 4.561 5.901 -4.312 1.00 97.31 87 LEU A C 1
ATOM 662 O O . LEU A 1 87 ? 4.631 5.628 -5.509 1.00 97.31 87 LEU A O 1
ATOM 666 N N . ILE A 1 88 ? 4.383 7.154 -3.895 1.00 97.56 88 ILE A N 1
ATOM 667 C CA . ILE A 1 88 ? 4.356 8.292 -4.822 1.00 97.56 88 ILE A CA 1
ATOM 668 C C . ILE A 1 88 ? 5.750 8.509 -5.410 1.00 97.56 88 ILE A C 1
ATOM 670 O O . ILE A 1 88 ? 5.901 8.593 -6.629 1.00 97.56 88 ILE A O 1
ATOM 674 N N . LEU A 1 89 ? 6.782 8.555 -4.568 1.00 96.50 89 LEU A N 1
ATOM 675 C CA . LEU A 1 89 ? 8.142 8.855 -5.009 1.00 96.50 89 LEU A CA 1
ATOM 676 C C . LEU A 1 89 ? 8.697 7.767 -5.939 1.00 96.50 89 LEU A C 1
ATOM 678 O O . LEU A 1 89 ? 9.266 8.118 -6.970 1.00 96.50 89 LEU A O 1
ATOM 682 N N . LEU A 1 90 ? 8.456 6.474 -5.676 1.00 95.88 90 LEU A N 1
ATOM 683 C CA . LEU A 1 90 ? 8.868 5.399 -6.597 1.00 95.88 90 LEU A CA 1
ATOM 684 C C . LEU A 1 90 ? 8.168 5.487 -7.960 1.00 95.88 90 LEU A C 1
ATOM 686 O O . LEU A 1 90 ? 8.724 5.045 -8.963 1.00 95.88 90 LEU A O 1
ATOM 690 N N . SER A 1 91 ? 6.958 6.058 -8.021 1.00 95.38 91 SER A N 1
ATOM 691 C CA . SER A 1 91 ? 6.235 6.225 -9.289 1.00 95.38 91 SER A CA 1
ATOM 692 C C . SER A 1 91 ? 6.804 7.362 -10.144 1.00 95.38 91 SER A C 1
ATOM 694 O O . SER A 1 91 ? 6.793 7.291 -11.374 1.00 95.38 91 SER A O 1
ATOM 696 N N . VAL A 1 92 ? 7.352 8.397 -9.497 1.00 95.38 92 VAL A N 1
ATOM 697 C CA . VAL A 1 92 ? 8.008 9.536 -10.157 1.00 95.38 92 VAL A CA 1
ATOM 698 C C . VAL A 1 92 ? 9.432 9.166 -10.582 1.00 95.38 92 VAL A C 1
ATOM 700 O O . VAL A 1 92 ? 9.808 9.381 -11.743 1.00 95.38 92 VAL A O 1
ATOM 703 N N . PHE A 1 93 ? 10.200 8.586 -9.655 1.00 94.75 93 PHE A N 1
ATOM 704 C CA . PHE A 1 93 ? 11.547 8.057 -9.865 1.00 94.75 93 PHE A CA 1
ATOM 705 C C . PHE A 1 93 ? 11.462 6.607 -10.345 1.00 94.75 93 PHE A C 1
ATOM 707 O O . PHE A 1 93 ? 11.585 5.665 -9.568 1.00 94.75 93 PHE A O 1
ATOM 714 N N . ASP A 1 94 ? 11.194 6.444 -11.636 1.00 90.88 94 ASP A N 1
ATOM 715 C CA . ASP A 1 94 ? 10.948 5.146 -12.264 1.00 90.88 94 ASP A CA 1
ATOM 716 C C . ASP A 1 94 ? 12.213 4.302 -12.523 1.00 90.88 94 ASP A C 1
ATOM 718 O O . ASP A 1 94 ? 13.351 4.769 -12.406 1.00 90.88 94 ASP A O 1
ATOM 722 N N . THR A 1 95 ? 11.987 3.058 -12.952 1.00 91.31 95 THR A N 1
ATOM 723 C CA . THR A 1 95 ? 13.019 2.050 -13.228 1.00 91.31 95 THR A CA 1
ATOM 724 C C . THR A 1 95 ? 13.884 2.333 -14.458 1.00 91.31 95 THR A C 1
ATOM 726 O O . THR A 1 95 ? 15.000 1.827 -14.511 1.00 91.31 95 THR A O 1
ATOM 729 N N . MET A 1 96 ? 13.444 3.153 -15.423 1.00 90.12 96 MET A N 1
ATOM 730 C CA . MET A 1 96 ? 14.264 3.464 -16.606 1.00 90.12 96 MET A CA 1
ATOM 731 C C . MET A 1 96 ? 15.269 4.588 -16.352 1.00 90.12 96 MET A C 1
ATOM 733 O O . MET A 1 96 ? 16.388 4.531 -16.848 1.00 90.12 96 MET A O 1
ATOM 737 N N . ARG A 1 97 ? 14.865 5.643 -15.634 1.00 90.56 97 ARG A N 1
ATOM 738 C CA . ARG A 1 97 ? 15.697 6.847 -15.442 1.00 90.56 97 ARG A CA 1
ATOM 739 C C . ARG A 1 97 ? 16.465 6.828 -14.126 1.00 90.56 97 ARG A C 1
ATOM 741 O O . ARG A 1 97 ? 17.603 7.284 -14.085 1.00 90.56 97 ARG A O 1
ATOM 748 N N . TYR A 1 98 ? 15.861 6.301 -13.060 1.00 93.56 98 TYR A N 1
ATOM 749 C CA . TYR A 1 98 ? 16.427 6.346 -11.712 1.00 93.56 98 TYR A CA 1
ATOM 750 C C . TYR A 1 98 ? 16.290 4.998 -10.973 1.00 93.56 98 TYR A C 1
ATOM 752 O O . TYR A 1 98 ? 15.745 4.964 -9.868 1.00 93.56 98 TYR A O 1
ATOM 760 N N . PRO A 1 99 ? 16.811 3.878 -11.517 1.00 91.94 99 PRO A N 1
ATOM 761 C CA . PRO A 1 99 ? 16.584 2.533 -10.974 1.00 91.94 99 PRO A CA 1
ATOM 762 C C . PRO A 1 99 ? 17.034 2.361 -9.515 1.00 91.94 99 PRO A C 1
ATOM 764 O O . PRO A 1 99 ? 16.332 1.7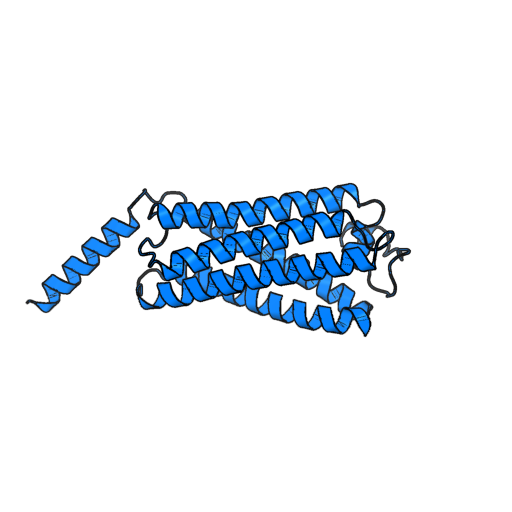37 -8.721 1.00 91.94 99 PRO A O 1
ATOM 767 N N . SER A 1 100 ? 18.172 2.938 -9.118 1.00 93.19 100 SER A N 1
ATOM 768 C CA . SER A 1 100 ? 18.645 2.857 -7.726 1.00 93.19 100 SER A CA 1
ATOM 769 C C . SER A 1 100 ? 17.723 3.609 -6.761 1.00 93.19 100 SER A C 1
ATOM 771 O O . SER A 1 100 ? 17.403 3.103 -5.689 1.00 93.19 100 SER A O 1
ATOM 773 N N . VAL A 1 101 ? 17.250 4.793 -7.160 1.00 95.44 101 VAL A N 1
ATOM 774 C CA . VAL A 1 101 ? 16.335 5.623 -6.360 1.00 95.44 101 VAL A CA 1
ATOM 775 C C . VAL A 1 101 ? 14.960 4.959 -6.262 1.00 95.44 101 VAL A C 1
ATOM 777 O O . VAL A 1 101 ? 14.383 4.901 -5.177 1.00 95.44 101 VAL A O 1
ATOM 780 N N . HIS A 1 102 ? 14.483 4.377 -7.367 1.00 95.75 102 HIS A N 1
ATOM 781 C CA . HIS A 1 102 ? 13.261 3.580 -7.410 1.00 95.75 102 HIS A CA 1
ATOM 782 C C . HIS A 1 102 ? 13.287 2.460 -6.364 1.00 95.75 102 HIS A C 1
ATOM 784 O O . HIS A 1 102 ? 12.363 2.337 -5.565 1.00 95.75 102 HIS A O 1
ATOM 790 N N . ARG A 1 103 ? 14.376 1.678 -6.315 1.00 93.50 103 ARG A N 1
ATOM 791 C CA . ARG A 1 103 ? 14.538 0.564 -5.364 1.00 93.50 103 ARG A CA 1
ATOM 792 C C . ARG A 1 103 ? 14.550 1.032 -3.907 1.00 93.50 103 ARG A C 1
ATOM 794 O O . ARG A 1 103 ? 13.973 0.363 -3.052 1.00 93.50 103 ARG A O 1
ATOM 801 N N . VAL A 1 104 ? 15.155 2.187 -3.616 1.00 96.25 104 VAL A N 1
ATOM 802 C CA . VAL A 1 104 ? 15.127 2.776 -2.265 1.00 96.25 104 VAL A CA 1
ATOM 803 C C . VAL A 1 104 ? 13.700 3.161 -1.873 1.00 96.25 104 VAL A C 1
ATOM 805 O O . VAL A 1 104 ? 13.248 2.795 -0.791 1.00 96.25 104 VAL A O 1
ATOM 808 N N . PHE A 1 105 ? 12.952 3.843 -2.745 1.00 97.19 105 PHE A N 1
ATOM 809 C CA . PHE A 1 105 ? 11.567 4.212 -2.437 1.00 97.19 105 PHE A CA 1
ATOM 810 C C . PHE A 1 105 ? 10.614 3.016 -2.403 1.00 97.19 105 PHE A C 1
ATOM 812 O O . PHE A 1 105 ? 9.681 3.012 -1.602 1.00 97.19 105 PHE A O 1
ATOM 819 N N . LEU A 1 106 ? 10.885 1.973 -3.187 1.00 95.56 106 LEU A N 1
ATOM 820 C CA . LEU A 1 106 ? 10.203 0.685 -3.100 1.00 95.56 106 LEU A CA 1
ATOM 821 C C . LEU A 1 106 ? 10.403 0.044 -1.720 1.00 95.56 106 LEU A C 1
ATOM 823 O O . LEU A 1 106 ? 9.436 -0.407 -1.109 1.00 95.56 106 LEU A O 1
ATOM 827 N N . LEU A 1 107 ? 11.627 0.078 -1.179 1.00 95.06 107 LEU A N 1
ATOM 828 C CA . LEU A 1 107 ? 11.906 -0.372 0.186 1.00 95.06 107 LEU A CA 1
ATOM 829 C C . LEU A 1 107 ? 11.173 0.481 1.232 1.00 95.06 107 LEU A C 1
ATOM 831 O O . LEU A 1 107 ? 10.564 -0.077 2.143 1.00 95.06 107 LEU A O 1
ATOM 835 N N . VAL A 1 108 ? 11.187 1.813 1.095 1.00 96.94 108 VAL A N 1
ATOM 836 C CA . VAL A 1 108 ? 10.458 2.731 1.994 1.00 96.94 108 VAL A CA 1
ATOM 837 C C . VAL A 1 108 ? 8.954 2.451 1.971 1.00 96.94 108 VAL A C 1
ATOM 839 O O . VAL A 1 108 ? 8.329 2.392 3.029 1.00 96.94 108 VAL A O 1
ATOM 842 N N . PHE A 1 109 ? 8.378 2.229 0.786 1.00 96.75 109 PHE A N 1
ATOM 843 C CA . PHE A 1 109 ? 6.981 1.837 0.616 1.00 96.75 109 PHE A CA 1
ATOM 844 C C . PHE A 1 109 ? 6.668 0.541 1.372 1.00 96.75 109 PHE A C 1
ATOM 846 O O . PHE A 1 109 ? 5.787 0.533 2.236 1.00 96.75 109 PHE A O 1
ATOM 853 N N . MET A 1 110 ? 7.416 -0.532 1.095 1.00 94.75 110 MET A N 1
ATOM 854 C CA . MET A 1 110 ? 7.193 -1.840 1.717 1.00 94.75 110 MET A CA 1
ATOM 855 C C . MET A 1 110 ? 7.360 -1.780 3.239 1.00 94.75 110 MET A C 1
ATOM 857 O O . MET A 1 110 ? 6.500 -2.267 3.973 1.00 94.75 110 MET A O 1
ATOM 861 N N . ALA A 1 111 ? 8.426 -1.141 3.728 1.00 95.50 111 ALA A N 1
ATOM 862 C CA . ALA A 1 111 ? 8.695 -1.009 5.156 1.00 95.50 111 ALA A CA 1
ATOM 863 C C . ALA A 1 111 ? 7.635 -0.155 5.868 1.00 95.50 111 ALA A C 1
ATOM 865 O O . ALA A 1 111 ? 7.169 -0.534 6.941 1.00 95.50 111 ALA A O 1
ATOM 866 N N . GLY A 1 112 ? 7.214 0.965 5.271 1.00 96.31 112 GLY A N 1
ATOM 867 C CA . GLY A 1 112 ? 6.177 1.834 5.829 1.00 96.31 112 GLY A CA 1
ATOM 868 C C . GLY A 1 112 ? 4.826 1.127 5.952 1.00 96.31 112 GLY A C 1
ATOM 869 O O . GLY A 1 112 ? 4.209 1.146 7.021 1.00 96.31 112 GLY A O 1
ATOM 870 N N . VAL A 1 113 ? 4.395 0.428 4.895 1.00 94.81 113 VAL A N 1
ATOM 871 C CA . VAL A 1 113 ? 3.157 -0.370 4.913 1.00 94.81 113 VAL A CA 1
ATOM 872 C C . VAL A 1 113 ? 3.254 -1.519 5.918 1.00 94.81 113 VAL A C 1
ATOM 874 O O . VAL A 1 113 ? 2.324 -1.710 6.700 1.00 94.81 113 VAL A O 1
ATOM 877 N N . ALA A 1 114 ? 4.373 -2.249 5.956 1.00 93.25 114 ALA A N 1
ATOM 878 C CA . ALA A 1 114 ? 4.572 -3.339 6.910 1.00 93.25 114 ALA A CA 1
ATOM 879 C C . ALA A 1 114 ? 4.535 -2.839 8.361 1.00 93.25 114 ALA A C 1
ATOM 881 O O . ALA A 1 114 ? 3.841 -3.418 9.195 1.00 93.25 114 ALA A O 1
ATOM 882 N N . LEU A 1 115 ? 5.215 -1.729 8.658 1.00 94.50 115 LEU A N 1
ATOM 883 C CA . LEU A 1 115 ? 5.216 -1.113 9.983 1.00 94.50 115 LEU A CA 1
ATOM 884 C C . LEU A 1 115 ? 3.806 -0.665 10.394 1.00 94.50 115 LEU A C 1
ATOM 886 O O . LEU A 1 115 ? 3.359 -0.954 11.505 1.00 94.50 115 LEU A O 1
ATOM 890 N N . SER A 1 116 ? 3.081 -0.023 9.473 1.00 94.94 116 SER A N 1
ATOM 891 C CA . SER A 1 116 ? 1.683 0.366 9.670 1.00 94.94 116 SER A CA 1
ATOM 892 C C . SER A 1 116 ? 0.795 -0.829 10.021 1.00 94.94 116 SER A C 1
ATOM 894 O O . SER A 1 116 ? 0.022 -0.805 10.987 1.00 94.94 116 SER A O 1
ATOM 896 N N . ALA A 1 117 ? 0.950 -1.910 9.263 1.00 91.44 117 ALA A N 1
ATOM 897 C CA . ALA A 1 117 ? 0.169 -3.119 9.415 1.00 91.44 117 ALA A CA 1
ATOM 898 C C . ALA A 1 117 ? 0.485 -3.864 10.722 1.00 91.44 117 ALA A C 1
ATOM 900 O O . ALA A 1 117 ? -0.435 -4.297 11.419 1.00 91.44 117 ALA A O 1
ATOM 901 N N . ILE A 1 118 ? 1.766 -3.957 11.101 1.00 91.31 118 ILE A N 1
ATOM 902 C CA . ILE A 1 118 ? 2.204 -4.551 12.372 1.00 91.31 118 ILE A CA 1
ATOM 903 C C . ILE A 1 118 ? 1.583 -3.794 13.544 1.00 91.31 118 ILE A C 1
ATOM 905 O O . ILE A 1 118 ? 0.977 -4.418 14.416 1.00 91.31 118 ILE A O 1
ATOM 909 N N . PHE A 1 119 ? 1.666 -2.462 13.561 1.00 92.12 119 PHE A N 1
ATOM 910 C CA . PHE A 1 119 ? 1.080 -1.675 14.645 1.00 92.12 119 PHE A CA 1
ATOM 911 C C . PHE A 1 119 ? -0.443 -1.811 14.718 1.00 92.12 119 PHE A C 1
ATOM 913 O O . PHE A 1 119 ? -0.973 -1.973 15.817 1.00 92.12 119 PHE A O 1
ATOM 920 N N . THR A 1 120 ? -1.129 -1.855 13.573 1.00 88.94 120 THR A N 1
ATOM 921 C CA . THR A 1 120 ? -2.578 -2.118 13.510 1.00 88.94 120 THR A CA 1
ATOM 922 C C . THR A 1 120 ? -2.927 -3.501 14.082 1.00 88.94 120 THR A C 1
ATOM 924 O O . THR A 1 120 ? -3.878 -3.646 14.851 1.00 88.94 120 THR A O 1
ATOM 927 N N . CYS A 1 121 ? -2.138 -4.532 13.761 1.00 87.19 121 CYS A N 1
ATOM 928 C CA . CYS A 1 121 ? -2.359 -5.892 14.261 1.00 87.19 121 CYS A CA 1
ATOM 929 C C . CYS A 1 121 ? -2.081 -6.020 15.768 1.00 87.19 121 CYS A C 1
ATOM 931 O O . CYS A 1 121 ? -2.828 -6.697 16.476 1.00 87.19 121 CYS A O 1
ATOM 933 N N . VAL A 1 122 ? -1.022 -5.379 16.275 1.00 87.44 122 VAL A N 1
ATOM 934 C CA . VAL A 1 122 ? -0.687 -5.381 17.711 1.00 87.44 122 VAL A CA 1
ATOM 935 C C . VAL A 1 122 ? -1.754 -4.638 18.514 1.00 87.44 122 VAL A C 1
ATOM 937 O O . VAL A 1 122 ? -2.201 -5.145 19.544 1.00 87.44 122 VAL A O 1
ATOM 940 N N . GLU A 1 123 ? -2.206 -3.482 18.021 1.00 85.31 123 GLU A N 1
ATOM 941 C CA . GLU A 1 123 ? -3.322 -2.730 18.598 1.00 85.31 123 GLU A CA 1
ATOM 942 C C . GLU A 1 123 ? -4.570 -3.619 18.701 1.00 85.31 123 GLU A C 1
ATOM 944 O O . GLU A 1 123 ? -5.143 -3.762 19.783 1.00 85.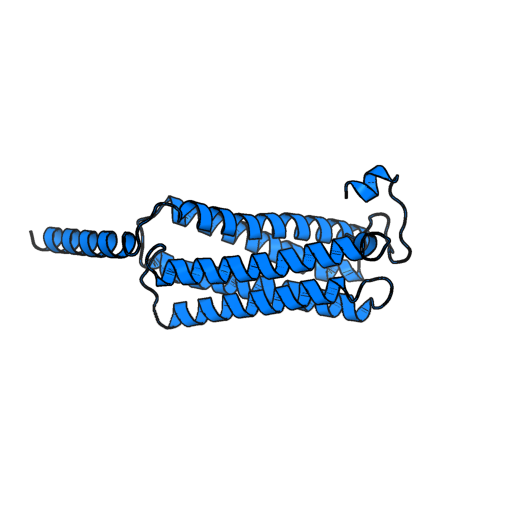31 123 GLU A O 1
ATOM 949 N N . TYR A 1 124 ? -4.933 -4.308 17.613 1.00 78.38 124 TYR A N 1
ATOM 950 C CA . TYR A 1 124 ? -6.052 -5.247 17.614 1.00 78.38 124 TYR A CA 1
ATOM 951 C C . TYR A 1 124 ? -5.860 -6.394 18.611 1.00 78.38 124 TYR A C 1
ATOM 953 O O . TYR A 1 124 ? -6.782 -6.726 19.356 1.00 78.38 124 TYR A O 1
ATOM 961 N N . ARG A 1 125 ? -4.669 -7.005 18.666 1.00 80.75 125 ARG A N 1
ATOM 962 C CA . ARG A 1 125 ? -4.405 -8.123 19.581 1.00 80.75 125 ARG A CA 1
ATOM 963 C C . ARG A 1 125 ? -4.640 -7.723 21.035 1.00 80.75 125 ARG A C 1
ATOM 965 O O . ARG A 1 125 ? -5.121 -8.553 21.804 1.00 80.75 125 ARG A O 1
ATOM 972 N N . TRP A 1 126 ? -4.324 -6.490 21.419 1.00 77.81 126 TRP A N 1
ATOM 973 C CA . TRP A 1 126 ? -4.598 -6.003 22.770 1.00 77.81 126 TRP A CA 1
ATOM 974 C C . TRP A 1 126 ? -6.077 -5.699 22.995 1.00 77.81 126 TRP A C 1
ATOM 976 O O . TRP A 1 126 ? -6.629 -6.215 23.963 1.00 77.81 126 TRP A O 1
ATOM 986 N N . ILE A 1 127 ? -6.742 -5.007 22.067 1.00 75.44 127 ILE A N 1
ATOM 987 C CA . ILE A 1 127 ? -8.185 -4.721 22.163 1.00 75.44 127 ILE A CA 1
ATOM 988 C C . ILE A 1 127 ? -9.009 -6.020 22.215 1.00 75.44 127 ILE A C 1
ATOM 990 O O . ILE A 1 127 ? -9.981 -6.125 22.960 1.00 75.44 127 ILE A O 1
ATOM 994 N N . SER A 1 128 ? -8.606 -7.048 21.461 1.00 72.50 128 SER A N 1
ATOM 995 C CA . SER A 1 128 ? -9.330 -8.323 21.373 1.00 72.50 128 SER A CA 1
ATOM 996 C C . SER A 1 128 ? -9.377 -9.114 22.685 1.00 72.50 128 SER A C 1
ATOM 998 O O . SER A 1 128 ? -10.266 -9.948 22.844 1.00 72.50 128 SER A O 1
ATOM 1000 N N . LYS A 1 129 ? -8.447 -8.865 23.621 1.00 70.44 129 LYS A N 1
ATOM 1001 C CA . LYS A 1 129 ? -8.442 -9.517 24.940 1.00 70.44 129 LYS A CA 1
ATOM 1002 C C . LYS A 1 129 ? -9.540 -8.984 25.858 1.00 70.44 129 LYS A C 1
ATOM 1004 O O . LYS A 1 129 ? -10.036 -9.739 26.684 1.00 70.44 129 LYS A O 1
ATOM 1009 N N . ASP A 1 130 ? -9.924 -7.723 25.680 1.00 65.94 130 ASP A N 1
ATOM 1010 C CA . ASP A 1 130 ? -10.869 -7.036 26.562 1.00 65.94 130 ASP A CA 1
ATOM 1011 C C . ASP A 1 130 ? -12.327 -7.151 26.056 1.00 65.94 130 ASP A C 1
ATOM 1013 O O . ASP A 1 130 ? -13.262 -6.987 26.835 1.00 65.94 130 ASP A O 1
ATOM 1017 N N . PHE A 1 131 ? -12.551 -7.488 24.774 1.00 59.28 131 PHE A N 1
ATOM 1018 C CA . PHE A 1 131 ? -13.889 -7.526 24.161 1.00 59.28 131 PHE A CA 1
ATOM 1019 C C . PHE A 1 131 ? -14.181 -8.841 23.417 1.00 59.28 131 PHE A C 1
ATOM 1021 O O . PHE A 1 131 ? -13.782 -9.058 22.270 1.00 59.28 131 PHE A O 1
ATOM 1028 N N . VAL A 1 132 ? -14.965 -9.720 24.051 1.00 56.41 132 VAL A N 1
ATOM 1029 C CA . VAL A 1 132 ? -15.372 -11.027 23.494 1.00 56.41 132 VAL A CA 1
ATOM 1030 C C . VAL A 1 132 ? -16.478 -10.906 22.419 1.00 56.41 132 VAL A C 1
ATOM 1032 O O . VAL A 1 132 ? -16.656 -11.828 21.623 1.00 56.41 132 VAL A O 1
ATOM 1035 N N . PHE A 1 133 ? -17.177 -9.766 22.326 1.00 53.28 133 PHE A N 1
ATOM 1036 C CA . PHE A 1 133 ? -18.577 -9.725 21.869 1.00 53.28 133 PHE A CA 1
ATOM 1037 C C . PHE A 1 133 ? -18.903 -9.271 20.428 1.00 53.28 133 PHE A C 1
ATOM 1039 O O . PHE A 1 133 ? -20.079 -9.199 20.091 1.00 53.28 133 PHE A O 1
ATOM 1046 N N . ALA A 1 134 ? -17.944 -9.053 19.521 1.00 62.31 134 ALA A N 1
ATOM 1047 C CA . ALA A 1 134 ? -18.269 -8.711 18.122 1.00 62.31 134 ALA A CA 1
ATOM 1048 C C . ALA A 1 134 ? -17.670 -9.711 17.115 1.00 62.31 134 ALA A C 1
ATOM 1050 O O . ALA A 1 134 ? -16.544 -9.537 16.644 1.00 62.31 134 ALA A O 1
ATOM 1051 N N . LYS A 1 135 ? -18.426 -10.770 16.775 1.00 68.50 135 LYS A N 1
ATOM 1052 C CA . LYS A 1 135 ? -18.016 -11.810 15.802 1.00 68.50 135 LYS A CA 1
ATOM 1053 C C . LYS A 1 135 ? -17.695 -11.227 14.419 1.00 68.50 135 LYS A C 1
ATOM 1055 O O . LYS A 1 135 ? -16.687 -11.601 13.829 1.00 68.50 135 LYS A O 1
ATOM 1060 N N . GLU A 1 136 ? -18.505 -10.282 13.943 1.00 69.38 136 GLU A N 1
ATOM 1061 C CA . GLU A 1 136 ? -18.308 -9.624 12.640 1.00 69.38 136 GLU A CA 1
ATOM 1062 C C . GLU A 1 136 ? -17.016 -8.803 12.607 1.00 69.38 136 GLU A C 1
ATOM 1064 O O . GLU A 1 136 ? -16.212 -8.922 11.686 1.00 69.38 136 GLU A O 1
ATOM 1069 N N . LEU A 1 137 ? -16.759 -8.044 13.674 1.00 70.50 137 LEU A N 1
ATOM 1070 C CA . LEU A 1 137 ? -15.555 -7.230 13.788 1.00 70.50 137 LEU A CA 1
ATOM 1071 C C . LEU A 1 137 ? -14.299 -8.110 13.886 1.00 70.50 137 LEU A C 1
ATOM 1073 O O . LEU A 1 137 ? -13.276 -7.820 13.272 1.00 70.50 137 LEU A O 1
ATOM 1077 N N . ARG A 1 138 ? -14.385 -9.240 14.601 1.00 76.62 138 ARG A N 1
ATOM 1078 C CA . ARG A 1 138 ? -13.313 -10.242 14.665 1.00 76.62 138 ARG A CA 1
ATOM 1079 C C . ARG A 1 138 ? -13.000 -10.829 13.287 1.00 76.62 138 ARG A C 1
ATOM 1081 O O . ARG A 1 138 ? -11.824 -10.964 12.966 1.00 76.62 138 ARG A O 1
ATOM 1088 N N . ALA A 1 139 ? -14.010 -11.145 12.478 1.00 79.88 139 ALA A N 1
ATOM 1089 C CA . ALA A 1 139 ? -13.804 -11.662 11.124 1.00 79.88 139 ALA A CA 1
ATOM 1090 C C . ALA A 1 139 ? -13.094 -10.639 10.219 1.00 79.88 139 ALA A C 1
ATOM 1092 O O . ALA A 1 139 ? -12.118 -10.988 9.552 1.00 79.88 139 ALA A O 1
ATOM 1093 N N . ALA A 1 140 ? -13.514 -9.370 10.262 1.00 82.12 140 ALA A N 1
ATOM 1094 C CA . ALA A 1 140 ? -12.874 -8.293 9.509 1.00 82.12 140 ALA A CA 1
ATOM 1095 C C . ALA A 1 140 ? -11.390 -8.130 9.889 1.00 82.12 140 ALA A C 1
ATOM 1097 O O . ALA A 1 140 ? -10.517 -8.119 9.018 1.00 82.12 140 ALA A O 1
ATOM 1098 N N . TYR A 1 141 ? -11.066 -8.122 11.184 1.00 81.00 141 TYR A N 1
ATOM 1099 C CA . TYR A 1 141 ? -9.675 -8.022 11.636 1.00 81.00 141 TYR A CA 1
ATOM 1100 C C . TYR A 1 141 ? -8.824 -9.254 11.316 1.00 81.00 141 TYR A C 1
ATOM 1102 O O . TYR A 1 141 ? -7.661 -9.105 10.942 1.00 81.00 141 TYR A O 1
ATOM 1110 N N . TRP A 1 142 ? -9.377 -10.467 11.414 1.00 84.19 142 TRP A N 1
ATOM 1111 C CA . TRP A 1 142 ? -8.655 -11.676 11.006 1.00 84.19 142 TRP A CA 1
ATOM 1112 C C . TRP A 1 142 ? -8.364 -11.687 9.508 1.00 84.19 142 TRP A C 1
ATOM 1114 O O . TRP A 1 142 ? -7.258 -12.053 9.115 1.00 84.19 142 TRP A O 1
ATOM 1124 N N . SER A 1 143 ? -9.306 -11.223 8.680 1.00 86.94 143 SER A N 1
ATOM 1125 C CA . SER A 1 143 ? -9.075 -11.099 7.238 1.00 86.94 143 SER A CA 1
ATOM 1126 C C . SER A 1 143 ? -7.893 -10.171 6.937 1.00 86.94 143 SER A C 1
ATOM 1128 O O . SER A 1 143 ? -7.005 -10.535 6.169 1.00 86.94 143 SER A O 1
ATOM 1130 N N . LYS A 1 144 ? -7.798 -9.029 7.634 1.00 88.75 144 LYS A N 1
ATOM 1131 C CA . LYS A 1 144 ? -6.656 -8.107 7.533 1.00 88.75 144 LYS A CA 1
ATOM 1132 C C . LYS A 1 144 ? -5.357 -8.747 7.968 1.00 88.75 144 LYS A C 1
ATOM 1134 O O . LYS A 1 144 ? -4.372 -8.637 7.250 1.00 88.75 144 LYS A O 1
ATOM 1139 N N . ALA A 1 145 ? -5.354 -9.404 9.127 1.00 89.31 145 ALA A N 1
ATOM 1140 C CA . ALA A 1 145 ? -4.157 -10.040 9.661 1.00 89.31 145 ALA A CA 1
ATOM 1141 C C . ALA A 1 145 ? -3.600 -11.074 8.673 1.00 89.31 145 ALA A C 1
ATOM 1143 O O . ALA A 1 145 ? -2.406 -11.062 8.394 1.00 89.31 145 ALA A O 1
ATOM 1144 N N . ILE A 1 146 ? -4.469 -11.897 8.076 1.00 92.19 146 ILE A N 1
ATOM 1145 C CA . ILE A 1 146 ? -4.080 -12.884 7.059 1.00 92.19 146 ILE A CA 1
ATOM 1146 C C . ILE A 1 146 ? -3.488 -12.192 5.826 1.00 92.19 146 ILE A C 1
ATOM 1148 O O . ILE A 1 146 ? -2.394 -12.555 5.395 1.00 92.19 146 ILE A O 1
ATOM 1152 N N . ILE A 1 147 ? -4.165 -11.172 5.285 1.00 93.44 147 ILE A N 1
ATOM 1153 C CA . ILE A 1 147 ? -3.681 -10.437 4.105 1.00 93.44 147 ILE A CA 1
ATOM 1154 C C . ILE A 1 147 ? -2.317 -9.787 4.384 1.00 93.44 147 ILE A C 1
ATOM 1156 O O . ILE A 1 147 ? -1.411 -9.873 3.559 1.00 93.44 147 ILE A O 1
ATOM 1160 N N . VAL A 1 148 ? -2.140 -9.176 5.557 1.00 91.62 148 VAL A N 1
ATOM 1161 C CA . VAL A 1 148 ? -0.879 -8.546 5.978 1.00 91.62 148 VAL A CA 1
ATOM 1162 C C . VAL A 1 148 ? 0.237 -9.570 6.115 1.00 91.62 148 VAL A C 1
ATOM 1164 O O . VAL A 1 148 ? 1.345 -9.323 5.645 1.00 91.62 148 VAL A O 1
ATOM 1167 N N . THR A 1 149 ? -0.030 -10.719 6.736 1.00 92.75 149 THR A N 1
ATOM 1168 C CA . THR A 1 149 ? 0.964 -11.790 6.844 1.00 92.75 149 THR A CA 1
ATOM 1169 C C . THR A 1 149 ? 1.391 -12.272 5.461 1.00 92.75 149 THR A C 1
ATOM 1171 O O . THR A 1 149 ? 2.589 -12.381 5.217 1.00 92.75 149 THR A O 1
ATOM 1174 N N . ILE A 1 150 ? 0.445 -12.469 4.535 1.00 95.25 150 ILE A N 1
ATOM 1175 C CA . ILE A 1 150 ? 0.750 -12.821 3.141 1.00 95.25 150 ILE A CA 1
ATOM 1176 C C . ILE A 1 150 ? 1.608 -11.733 2.482 1.00 95.25 150 ILE A C 1
ATOM 1178 O O . ILE A 1 150 ? 2.611 -12.051 1.850 1.00 95.25 150 ILE A O 1
ATOM 1182 N N . LEU A 1 151 ? 1.270 -10.454 2.661 1.00 94.88 151 LEU A N 1
ATOM 1183 C CA . LEU A 1 151 ? 2.030 -9.334 2.099 1.00 94.88 151 LEU A CA 1
ATOM 1184 C C . LEU A 1 151 ? 3.465 -9.260 2.626 1.00 94.88 151 LEU A C 1
ATOM 1186 O O . LEU A 1 151 ? 4.382 -9.052 1.834 1.00 94.88 151 LEU A O 1
ATOM 1190 N N . ILE A 1 152 ? 3.679 -9.447 3.931 1.00 93.88 152 ILE A N 1
ATOM 1191 C CA . ILE A 1 152 ? 5.024 -9.497 4.530 1.00 93.88 152 ILE A CA 1
ATOM 1192 C C . ILE A 1 152 ? 5.790 -10.703 3.967 1.00 93.88 152 ILE A C 1
ATOM 1194 O O . ILE A 1 152 ? 6.918 -10.545 3.502 1.00 93.88 152 ILE A O 1
ATOM 1198 N N . CYS A 1 153 ? 5.124 -11.863 3.922 1.00 95.88 153 CYS A N 1
ATOM 1199 C CA . CYS A 1 153 ? 5.464 -13.067 3.159 1.00 95.88 153 CYS A CA 1
ATOM 1200 C C . CYS A 1 153 ? 6.133 -12.768 1.813 1.00 95.88 153 CYS A C 1
ATOM 1202 O O . CYS A 1 153 ? 7.324 -12.993 1.579 1.00 95.88 153 CYS A O 1
ATOM 1204 N N . LEU A 1 154 ? 5.298 -12.231 0.927 1.00 96.38 154 LEU A N 1
ATOM 1205 C CA . LEU A 1 154 ? 5.629 -11.926 -0.454 1.00 96.38 154 LEU A CA 1
ATOM 1206 C C . LEU A 1 154 ? 6.693 -10.834 -0.557 1.00 96.38 154 LEU A C 1
ATOM 1208 O O . LEU A 1 154 ? 7.564 -10.944 -1.408 1.00 96.38 154 LEU A O 1
ATOM 1212 N N . SER A 1 155 ? 6.669 -9.820 0.312 1.00 94.06 155 SER A N 1
ATOM 1213 C CA . SER A 1 155 ? 7.643 -8.718 0.287 1.00 94.06 155 SER A CA 1
ATOM 1214 C C . SER A 1 155 ? 9.059 -9.195 0.614 1.00 94.06 155 SER A C 1
ATOM 1216 O O . SER A 1 155 ? 10.015 -8.760 -0.024 1.00 94.06 155 SER A O 1
ATOM 1218 N N . ILE A 1 156 ? 9.206 -10.122 1.569 1.00 94.25 156 ILE A N 1
ATOM 1219 C CA . ILE A 1 156 ? 10.505 -10.734 1.888 1.00 94.25 156 ILE A CA 1
ATOM 1220 C C . ILE A 1 156 ? 10.997 -11.574 0.705 1.00 94.25 156 ILE A C 1
ATOM 1222 O O . ILE A 1 156 ? 12.141 -11.418 0.278 1.00 94.25 156 ILE A O 1
ATOM 1226 N N . ALA A 1 157 ? 10.133 -12.426 0.143 1.00 96.38 157 ALA A N 1
ATOM 1227 C CA . ALA A 1 157 ? 10.475 -13.221 -1.036 1.00 96.38 157 ALA A CA 1
ATOM 1228 C C . ALA A 1 157 ? 10.879 -12.321 -2.216 1.00 96.38 157 ALA A C 1
ATOM 1230 O O . ALA A 1 157 ? 11.903 -12.554 -2.856 1.00 96.38 157 ALA A O 1
ATOM 1231 N N . PHE A 1 158 ? 10.129 -11.242 -2.443 1.00 95.19 158 PHE A N 1
ATOM 1232 C CA . PHE A 1 158 ? 10.383 -10.270 -3.495 1.00 95.19 158 PHE A CA 1
ATOM 1233 C C . PHE A 1 158 ? 11.748 -9.600 -3.326 1.00 95.19 158 PHE A C 1
ATOM 1235 O O . PHE A 1 158 ? 12.531 -9.585 -4.274 1.00 95.19 158 PHE A O 1
ATOM 1242 N N . ALA A 1 159 ? 12.079 -9.144 -2.113 1.00 92.75 159 ALA A N 1
ATOM 1243 C CA . ALA A 1 159 ? 13.368 -8.523 -1.809 1.00 92.75 159 ALA A CA 1
ATOM 1244 C C . ALA A 1 159 ? 14.565 -9.441 -2.125 1.00 92.75 159 ALA A C 1
ATOM 1246 O O . ALA A 1 159 ? 15.584 -8.964 -2.621 1.00 92.75 159 ALA A O 1
ATOM 1247 N N . ILE A 1 160 ? 14.434 -10.751 -1.888 1.00 93.56 160 ILE A N 1
ATOM 1248 C CA . ILE A 1 160 ? 15.463 -11.748 -2.232 1.00 93.56 160 ILE A CA 1
ATOM 1249 C C . ILE A 1 160 ? 15.537 -11.946 -3.755 1.00 93.56 160 ILE A C 1
ATOM 1251 O O . ILE A 1 160 ? 16.623 -11.962 -4.342 1.00 93.56 160 ILE A O 1
ATOM 1255 N N . THR A 1 161 ? 14.383 -12.089 -4.412 1.00 94.25 161 THR A N 1
ATOM 1256 C CA . THR A 1 161 ? 14.311 -12.358 -5.860 1.00 94.25 161 THR A CA 1
ATOM 1257 C C . THR A 1 161 ? 14.713 -11.172 -6.729 1.00 94.25 161 THR A C 1
ATOM 1259 O O . THR A 1 161 ? 15.162 -11.388 -7.852 1.00 94.25 161 THR A O 1
ATOM 1262 N N . LEU A 1 162 ? 14.643 -9.943 -6.201 1.00 88.12 162 LEU A N 1
ATOM 1263 C CA . LEU A 1 162 ? 14.969 -8.706 -6.916 1.00 88.12 162 LEU A CA 1
ATOM 1264 C C . LEU A 1 162 ? 16.389 -8.705 -7.509 1.00 88.12 162 LEU A C 1
ATOM 1266 O O . LEU A 1 162 ? 16.631 -8.048 -8.517 1.00 88.12 162 LEU A O 1
ATOM 1270 N N . PHE A 1 163 ? 17.319 -9.443 -6.895 1.00 87.44 163 PHE A N 1
ATOM 1271 C CA . PHE A 1 163 ? 18.721 -9.525 -7.323 1.00 87.44 163 PHE A CA 1
ATOM 1272 C C . PHE A 1 163 ? 19.136 -10.906 -7.845 1.00 87.44 163 PHE A C 1
ATOM 1274 O O . PHE A 1 163 ? 20.272 -11.071 -8.278 1.00 87.44 163 PHE A O 1
ATOM 1281 N N . THR A 1 164 ? 18.253 -11.905 -7.778 1.00 90.38 164 THR A N 1
ATOM 1282 C CA . THR A 1 164 ? 18.602 -13.307 -8.068 1.00 90.38 164 THR A CA 1
ATOM 1283 C C . THR A 1 164 ? 17.783 -13.912 -9.202 1.00 90.38 164 THR A C 1
ATOM 1285 O O . THR A 1 164 ? 18.307 -14.729 -9.954 1.00 90.38 164 THR A O 1
ATOM 1288 N N . ALA A 1 165 ? 16.514 -13.521 -9.352 1.00 93.19 165 ALA A N 1
ATOM 1289 C CA . ALA A 1 165 ? 15.595 -14.136 -10.303 1.00 93.19 165 ALA A CA 1
ATOM 1290 C C . ALA A 1 165 ? 14.555 -13.126 -10.813 1.00 93.19 165 ALA A C 1
ATOM 1292 O O . ALA A 1 165 ? 13.460 -13.007 -10.258 1.00 93.19 165 ALA A O 1
ATOM 1293 N N . SER A 1 166 ? 14.877 -12.434 -11.912 1.00 91.44 166 SER A N 1
ATOM 1294 C CA . SER A 1 166 ? 14.056 -11.338 -12.442 1.00 91.44 166 SER A CA 1
ATOM 1295 C C . SER A 1 166 ? 12.626 -11.757 -12.801 1.00 91.44 166 SER A C 1
ATOM 1297 O O . SER A 1 166 ? 11.698 -11.012 -12.506 1.00 91.44 166 SER A O 1
ATOM 1299 N N . ASP A 1 167 ? 12.415 -12.948 -13.371 1.00 93.19 167 ASP A N 1
ATOM 1300 C CA . ASP A 1 167 ? 11.065 -13.425 -13.720 1.00 93.19 167 ASP A CA 1
ATOM 1301 C C . ASP A 1 167 ? 10.201 -13.706 -12.484 1.00 93.19 167 ASP A C 1
ATOM 1303 O O . ASP A 1 167 ? 9.023 -13.352 -12.445 1.00 93.19 167 ASP A O 1
ATOM 1307 N N . VAL A 1 168 ? 10.794 -14.307 -11.447 1.00 95.00 168 VAL A N 1
ATOM 1308 C CA . VAL A 1 168 ? 10.095 -14.589 -10.185 1.00 95.00 168 VAL A CA 1
ATOM 1309 C C . VAL A 1 168 ? 9.775 -13.284 -9.462 1.00 95.00 168 VAL A C 1
ATOM 1311 O O . VAL A 1 168 ? 8.657 -13.114 -8.978 1.00 95.00 168 VAL A O 1
ATOM 1314 N N . GLY A 1 169 ? 10.720 -12.340 -9.442 1.00 94.81 169 GLY A N 1
ATOM 1315 C CA . GLY A 1 169 ? 10.501 -11.015 -8.872 1.00 94.81 169 GLY A CA 1
ATOM 1316 C C . GLY A 1 169 ? 9.347 -10.275 -9.550 1.00 94.81 169 GLY A C 1
ATOM 1317 O O . GLY A 1 169 ? 8.495 -9.730 -8.851 1.00 94.81 169 GLY A O 1
ATOM 1318 N N . ALA A 1 170 ? 9.233 -10.343 -10.881 1.00 94.44 170 ALA A N 1
ATOM 1319 C CA . ALA A 1 170 ? 8.125 -9.721 -11.607 1.00 94.44 170 ALA A CA 1
ATOM 1320 C C . ALA A 1 170 ? 6.770 -10.313 -11.182 1.00 94.44 170 ALA A C 1
ATOM 1322 O O . ALA A 1 170 ? 5.824 -9.578 -10.899 1.00 94.44 170 ALA A O 1
ATOM 1323 N N . VAL A 1 171 ? 6.674 -11.645 -11.072 1.00 95.50 171 VAL A N 1
ATOM 1324 C CA . VAL A 1 171 ? 5.456 -12.323 -10.589 1.00 95.50 171 VAL A CA 1
ATOM 1325 C C . VAL A 1 171 ? 5.114 -11.899 -9.160 1.00 95.50 171 VAL A C 1
ATOM 1327 O O . VAL A 1 171 ? 3.953 -11.610 -8.863 1.00 95.50 171 VAL A O 1
ATOM 1330 N N . LEU A 1 172 ? 6.109 -11.835 -8.273 1.00 96.56 172 LEU A N 1
ATOM 1331 C CA . LEU A 1 172 ? 5.905 -11.424 -6.887 1.00 96.56 172 LEU A CA 1
ATOM 1332 C C . LEU A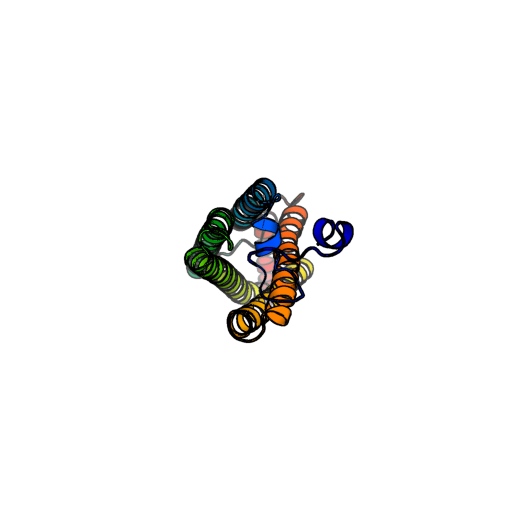 1 172 ? 5.450 -9.963 -6.778 1.00 96.56 172 LEU A C 1
ATOM 1334 O O . LEU A 1 172 ? 4.554 -9.685 -5.986 1.00 96.56 172 LEU A O 1
ATOM 1338 N N . GLU A 1 173 ? 5.976 -9.048 -7.595 1.00 95.56 173 GLU A N 1
ATOM 1339 C CA . GLU A 1 173 ? 5.510 -7.655 -7.635 1.00 95.56 173 GLU A CA 1
ATOM 1340 C C . GLU A 1 173 ? 4.019 -7.574 -8.006 1.00 95.56 173 GLU A C 1
ATOM 1342 O O . GLU A 1 173 ? 3.248 -6.871 -7.345 1.00 95.56 173 GLU A O 1
ATOM 1347 N N . TRP A 1 174 ? 3.581 -8.353 -9.005 1.00 95.50 174 TRP A N 1
ATOM 1348 C CA . TRP A 1 174 ? 2.164 -8.461 -9.366 1.00 95.50 174 TRP A CA 1
ATOM 1349 C C . TRP A 1 174 ? 1.312 -8.981 -8.208 1.00 95.50 174 TRP A C 1
ATOM 1351 O O . TRP A 1 174 ? 0.288 -8.377 -7.874 1.00 95.50 174 TRP A O 1
ATOM 1361 N N . LEU A 1 175 ? 1.739 -10.067 -7.559 1.00 96.38 175 LEU A N 1
ATOM 1362 C CA . LEU A 1 175 ? 1.025 -10.640 -6.416 1.00 96.38 175 LEU A CA 1
ATOM 1363 C C . LEU A 1 175 ? 0.932 -9.660 -5.241 1.00 96.38 175 LEU A C 1
ATOM 1365 O O . LEU A 1 175 ? -0.135 -9.540 -4.632 1.00 96.38 175 LEU A O 1
ATOM 1369 N N . ILE A 1 176 ? 2.012 -8.931 -4.945 1.00 96.19 176 ILE A N 1
ATOM 1370 C CA . ILE A 1 176 ? 2.036 -7.889 -3.913 1.00 96.19 176 ILE A CA 1
ATOM 1371 C C . ILE A 1 176 ? 1.051 -6.777 -4.267 1.00 96.19 176 ILE A C 1
ATOM 1373 O O . ILE A 1 176 ? 0.262 -6.386 -3.413 1.00 96.19 176 ILE A O 1
ATOM 1377 N N . SER A 1 177 ? 1.033 -6.298 -5.513 1.00 94.56 177 SER A N 1
ATOM 1378 C CA . SER A 1 177 ? 0.134 -5.219 -5.945 1.00 94.56 177 SER A CA 1
ATOM 1379 C C . SER A 1 177 ? -1.350 -5.580 -5.784 1.00 94.56 177 SER A C 1
ATOM 1381 O O . SER A 1 177 ? -2.129 -4.809 -5.209 1.00 94.56 177 SER A O 1
ATOM 1383 N N . PHE A 1 178 ? -1.748 -6.783 -6.213 1.00 94.56 178 PHE A N 1
ATOM 1384 C CA . PHE A 1 178 ? -3.124 -7.257 -6.035 1.00 94.56 178 PHE A CA 1
ATOM 1385 C C . PHE A 1 178 ? -3.469 -7.489 -4.560 1.00 94.56 178 PHE A C 1
ATOM 1387 O O . PHE A 1 178 ? -4.533 -7.067 -4.101 1.00 94.56 178 PHE A O 1
ATOM 1394 N N . SER A 1 179 ? -2.557 -8.091 -3.794 1.00 95.56 179 SER A N 1
ATOM 1395 C CA . SER A 1 179 ? -2.747 -8.326 -2.356 1.00 95.56 179 SER A CA 1
ATOM 1396 C C . SER A 1 179 ? -2.838 -7.014 -1.573 1.00 95.56 179 SER A C 1
ATOM 1398 O O . SER A 1 179 ? -3.650 -6.888 -0.659 1.00 95.56 179 SER A O 1
ATOM 1400 N N . PHE A 1 180 ? -2.062 -6.000 -1.961 1.00 94.88 180 PHE A N 1
ATOM 1401 C CA . PHE A 1 180 ? -2.097 -4.671 -1.359 1.00 94.88 180 PHE A CA 1
ATOM 1402 C C . PHE A 1 180 ? -3.409 -3.949 -1.674 1.00 94.88 180 PHE A C 1
ATOM 1404 O O . PHE A 1 180 ? -3.988 -3.297 -0.807 1.00 94.88 180 PHE A O 1
ATOM 1411 N N . THR A 1 181 ? -3.952 -4.141 -2.876 1.00 93.88 181 THR A N 1
ATOM 1412 C CA . THR A 1 181 ? -5.289 -3.641 -3.218 1.00 93.88 181 THR A CA 1
ATOM 1413 C C . THR A 1 181 ? -6.366 -4.321 -2.367 1.00 93.88 181 THR A C 1
ATOM 1415 O O . THR A 1 181 ? -7.223 -3.639 -1.804 1.00 93.88 181 THR A O 1
ATOM 1418 N N . ALA A 1 182 ? -6.304 -5.647 -2.197 1.00 93.38 182 ALA A N 1
ATOM 1419 C CA . ALA A 1 182 ? -7.206 -6.378 -1.303 1.00 93.38 182 ALA A CA 1
ATOM 1420 C C . ALA A 1 182 ? -7.086 -5.892 0.156 1.00 93.38 182 ALA A C 1
ATOM 1422 O O . ALA A 1 182 ? -8.095 -5.732 0.848 1.00 93.38 182 ALA A O 1
ATOM 1423 N N . TYR A 1 183 ? -5.866 -5.580 0.602 1.00 93.25 183 TYR A N 1
ATOM 1424 C CA . TYR A 1 183 ? -5.613 -4.998 1.915 1.00 93.25 183 TYR A CA 1
ATOM 1425 C C . TYR A 1 183 ? -6.301 -3.642 2.086 1.00 93.25 183 TYR A C 1
ATOM 1427 O O . TYR A 1 183 ? -7.040 -3.465 3.052 1.00 93.25 183 TYR A O 1
ATOM 1435 N N . ILE A 1 184 ? -6.144 -2.707 1.144 1.00 91.69 184 ILE A N 1
ATOM 1436 C CA . ILE A 1 184 ? -6.827 -1.402 1.198 1.00 91.69 184 ILE A CA 1
ATOM 1437 C C . ILE A 1 184 ? -8.350 -1.585 1.180 1.00 91.69 184 ILE A C 1
ATOM 1439 O O . ILE A 1 184 ? -9.058 -0.974 1.982 1.00 91.69 184 ILE A O 1
ATOM 1443 N N . MET A 1 185 ? -8.862 -2.474 0.325 1.00 89.69 185 MET A N 1
ATOM 1444 C CA . MET A 1 185 ? -10.295 -2.767 0.244 1.00 89.69 185 MET A CA 1
ATOM 1445 C C . MET A 1 185 ? -10.871 -3.272 1.569 1.00 89.69 185 MET A C 1
ATOM 1447 O O . MET A 1 185 ? -11.997 -2.913 1.910 1.00 89.69 185 MET A O 1
ATOM 1451 N N . SER A 1 186 ? -10.106 -4.029 2.361 1.00 90.25 186 SER A N 1
ATOM 1452 C CA . SER A 1 186 ? -10.547 -4.449 3.699 1.00 90.25 186 SER A CA 1
ATOM 1453 C C . SER A 1 186 ? -10.911 -3.258 4.602 1.00 90.25 186 SER A C 1
ATOM 1455 O O . SER A 1 186 ? -11.872 -3.332 5.358 1.00 90.25 186 SER A O 1
ATOM 1457 N N . TYR A 1 187 ? -10.190 -2.132 4.509 1.00 87.12 187 TYR A N 1
ATOM 1458 C CA . TYR A 1 187 ? -10.509 -0.918 5.267 1.00 87.12 187 TYR A CA 1
ATOM 1459 C C . TYR A 1 187 ? -11.763 -0.237 4.744 1.00 87.12 187 TYR A C 1
ATOM 1461 O O . TYR A 1 187 ? -12.598 0.205 5.528 1.00 87.12 187 TYR A O 1
ATOM 1469 N N . PHE A 1 188 ? -11.938 -0.196 3.425 1.00 85.75 188 PHE A N 1
ATOM 1470 C CA . PHE A 1 188 ? -13.163 0.330 2.837 1.00 85.75 188 PHE A CA 1
ATOM 1471 C C . PHE A 1 188 ? -14.405 -0.441 3.320 1.00 85.75 188 PHE A C 1
ATOM 1473 O O . PHE A 1 188 ? -15.430 0.171 3.634 1.00 85.75 188 PHE A O 1
ATOM 1480 N N . PHE A 1 189 ? -14.310 -1.769 3.447 1.00 84.81 189 PHE A N 1
ATOM 1481 C CA . PHE A 1 189 ? -15.390 -2.585 4.002 1.00 84.81 189 PHE A CA 1
ATOM 1482 C C . PHE A 1 189 ? -15.687 -2.262 5.471 1.00 84.81 189 PHE A C 1
ATOM 1484 O O . PHE A 1 189 ? -16.860 -2.096 5.806 1.00 84.81 189 PHE A O 1
ATOM 1491 N N . ASP A 1 190 ? -14.676 -2.071 6.320 1.00 81.62 190 ASP A N 1
ATOM 1492 C CA . ASP A 1 190 ? -14.894 -1.661 7.717 1.00 81.62 190 ASP A CA 1
ATOM 1493 C C . ASP A 1 190 ? -15.598 -0.306 7.819 1.00 81.62 190 ASP A C 1
ATOM 1495 O O . ASP A 1 190 ? -16.547 -0.128 8.589 1.00 81.62 190 ASP A O 1
ATOM 1499 N N . LEU A 1 191 ? -15.160 0.661 7.006 1.00 81.19 191 LEU A N 1
ATOM 1500 C CA . LEU A 1 191 ? -15.773 1.984 6.953 1.00 81.19 191 LEU A CA 1
ATOM 1501 C C . LEU A 1 191 ? -17.237 1.883 6.523 1.00 81.19 191 LEU A C 1
ATOM 1503 O O . LEU A 1 191 ? -18.099 2.554 7.097 1.00 81.19 191 LEU A O 1
ATOM 1507 N N . ARG A 1 192 ? -17.546 1.004 5.567 1.00 81.50 192 ARG A N 1
ATOM 1508 C CA . ARG A 1 192 ? -18.922 0.737 5.145 1.00 81.50 192 ARG A CA 1
ATOM 1509 C C . ARG A 1 192 ? -19.749 0.087 6.256 1.00 81.50 192 ARG A C 1
ATOM 1511 O O . ARG A 1 192 ? -20.888 0.503 6.446 1.00 81.50 192 ARG A O 1
ATOM 1518 N N . MET A 1 193 ? -19.192 -0.863 7.007 1.00 75.00 193 MET A N 1
ATOM 1519 C CA . MET A 1 193 ? -19.866 -1.494 8.153 1.00 75.00 193 MET A CA 1
ATOM 1520 C C . MET A 1 193 ? -20.154 -0.501 9.290 1.00 75.00 193 MET A C 1
ATOM 1522 O O . MET A 1 193 ? -21.120 -0.667 10.031 1.00 75.00 193 MET A O 1
ATOM 1526 N N . SER A 1 194 ? -19.369 0.574 9.405 1.00 70.06 194 SER A N 1
ATOM 1527 C CA . SER A 1 194 ? -19.630 1.645 10.378 1.00 70.06 194 SER A CA 1
ATOM 1528 C C . SER A 1 194 ? -20.822 2.549 10.006 1.00 70.06 194 SER A C 1
ATOM 1530 O O . SER A 1 194 ? -21.330 3.304 10.848 1.00 70.06 194 SER A O 1
ATOM 1532 N N . LYS A 1 195 ? -21.283 2.513 8.746 1.00 71.62 195 LYS A N 1
ATOM 1533 C CA . LYS A 1 195 ? -22.391 3.338 8.245 1.00 71.62 195 LYS A CA 1
ATOM 1534 C C . LYS A 1 195 ? -23.712 2.837 8.840 1.00 71.62 195 LYS A C 1
ATOM 1536 O O . LYS A 1 195 ? -24.081 1.688 8.648 1.00 71.62 195 LYS A O 1
ATOM 1541 N N . GLY A 1 196 ? -24.420 3.713 9.554 1.00 64.81 196 GLY A N 1
ATOM 1542 C CA . GLY A 1 196 ? -25.666 3.377 10.256 1.00 64.81 196 GLY A CA 1
ATOM 1543 C C . GLY A 1 196 ? -25.512 3.130 11.761 1.00 64.81 196 GLY A C 1
ATOM 1544 O O . GLY A 1 196 ? -26.520 3.032 12.444 1.00 64.81 196 GLY A O 1
ATOM 1545 N N . ARG A 1 197 ? -24.279 3.098 12.291 1.00 65.88 197 ARG A N 1
ATOM 1546 C CA . ARG A 1 197 ? -24.024 3.066 13.742 1.00 65.88 197 ARG A CA 1
ATOM 1547 C C . ARG A 1 197 ? -23.996 4.474 14.329 1.00 65.88 197 ARG A C 1
ATOM 1549 O O . ARG A 1 197 ? -23.253 5.328 13.823 1.00 65.88 197 ARG A O 1
ATOM 1556 N N . TYR A 1 198 ? -24.767 4.715 15.388 1.00 64.12 198 TYR A N 1
ATOM 1557 C CA . TYR A 1 198 ? -24.827 6.010 16.067 1.00 64.12 198 TYR A CA 1
ATOM 1558 C C . TYR A 1 198 ? -23.542 6.282 16.858 1.00 64.12 198 TYR A C 1
ATOM 1560 O O . TYR A 1 198 ? -22.840 5.375 17.312 1.00 64.12 198 TYR A O 1
ATOM 1568 N N . LYS A 1 199 ? -23.201 7.565 17.019 1.00 61.78 199 LYS A N 1
ATOM 1569 C CA . LYS A 1 199 ? -22.048 7.979 17.829 1.00 61.78 199 LYS A CA 1
ATOM 1570 C C . LYS A 1 199 ? -22.278 7.546 19.281 1.00 61.78 199 LYS A C 1
ATOM 1572 O O . LYS A 1 199 ? -23.276 7.934 19.872 1.00 61.78 199 LYS A O 1
ATOM 1577 N N . GLY A 1 200 ? -21.365 6.749 19.837 1.00 60.06 200 GLY A N 1
ATOM 1578 C CA . GLY A 1 200 ? -21.474 6.237 21.206 1.00 60.06 200 GLY A CA 1
ATOM 1579 C C . GLY A 1 200 ? -22.358 4.996 21.388 1.00 60.06 200 GLY A C 1
ATOM 1580 O O . GLY A 1 200 ? -22.475 4.522 22.513 1.00 60.06 200 GLY A O 1
ATOM 1581 N N . GLU A 1 201 ? -22.923 4.419 20.321 1.00 64.81 201 GLU A N 1
ATOM 1582 C CA . GLU A 1 201 ? -23.753 3.202 20.407 1.00 64.81 201 GLU A CA 1
ATOM 1583 C C . GLU A 1 201 ? -22.993 2.036 21.060 1.00 64.81 201 GLU A C 1
ATOM 1585 O O . GLU A 1 201 ? -23.514 1.368 21.954 1.00 64.81 201 GLU A O 1
ATOM 1590 N N . LEU A 1 202 ? -21.719 1.841 20.688 1.00 62.97 202 LEU A N 1
ATOM 1591 C CA . LEU A 1 202 ? -20.901 0.801 21.311 1.00 62.97 202 LEU A CA 1
ATOM 1592 C C . LEU A 1 202 ? -20.532 1.129 22.764 1.00 62.97 202 LEU A C 1
ATOM 1594 O O . LEU A 1 202 ? -20.476 0.202 23.567 1.00 62.97 202 LEU A O 1
ATOM 1598 N N . HIS A 1 203 ? -20.329 2.403 23.124 1.00 61.78 203 HIS A N 1
ATOM 1599 C CA . HIS A 1 203 ? -20.113 2.790 24.526 1.00 61.78 203 HIS A CA 1
ATOM 1600 C C . HIS A 1 203 ? -21.309 2.384 25.394 1.00 61.78 203 HIS A C 1
ATOM 1602 O O . HIS A 1 203 ? -21.128 1.687 26.388 1.00 61.78 203 HIS A O 1
ATOM 1608 N N . ALA A 1 204 ? -22.525 2.731 24.961 1.00 60.59 204 ALA A N 1
ATOM 1609 C CA . ALA A 1 204 ? -23.751 2.413 25.688 1.00 60.59 204 ALA A CA 1
ATOM 1610 C C . ALA A 1 204 ? -23.976 0.896 25.824 1.00 60.59 204 ALA A C 1
ATOM 1612 O O . ALA A 1 204 ? -24.365 0.417 26.888 1.00 60.59 204 ALA A O 1
ATOM 1613 N N . SER A 1 205 ? -23.695 0.126 24.765 1.00 60.91 205 SER A N 1
ATOM 1614 C CA . SER A 1 205 ? -23.834 -1.337 24.795 1.00 60.91 205 SER A CA 1
ATOM 1615 C C . SER A 1 205 ? -22.858 -2.019 25.763 1.00 60.91 205 SER A C 1
ATOM 1617 O O . SER A 1 205 ? -23.235 -2.968 26.451 1.00 60.91 205 SER A O 1
ATOM 1619 N N . VAL A 1 206 ? -21.619 -1.519 25.853 1.00 63.22 206 VAL A N 1
ATOM 1620 C CA . VAL A 1 206 ? -20.592 -2.051 26.757 1.00 63.22 206 VAL A CA 1
ATOM 1621 C C . VAL A 1 206 ? -20.952 -1.743 28.207 1.00 63.22 206 VAL A C 1
ATOM 1623 O O . VAL A 1 206 ? -20.980 -2.672 29.013 1.00 63.22 206 VAL A O 1
ATOM 1626 N N . ASP A 1 207 ? -21.299 -0.493 28.521 1.00 65.88 207 ASP A N 1
ATOM 1627 C CA . ASP A 1 207 ? -21.674 -0.091 29.883 1.00 65.88 207 ASP A CA 1
ATOM 1628 C C . ASP A 1 207 ? -22.888 -0.892 30.380 1.00 65.88 207 ASP A C 1
ATOM 1630 O O . ASP A 1 207 ? -22.851 -1.460 31.472 1.00 65.88 207 ASP A O 1
ATOM 1634 N N . MET A 1 208 ? -23.924 -1.044 29.545 1.00 69.75 208 MET A N 1
ATOM 1635 C CA . MET A 1 208 ? -25.103 -1.854 29.876 1.00 69.75 208 MET A CA 1
ATOM 1636 C C . MET A 1 208 ? -24.734 -3.319 30.162 1.00 69.75 208 MET A C 1
ATOM 1638 O O . MET A 1 208 ? -25.205 -3.905 31.135 1.00 69.75 208 MET A O 1
ATOM 1642 N N . SER A 1 209 ? -23.861 -3.921 29.349 1.00 63.84 209 SER A N 1
ATOM 1643 C CA . SER A 1 209 ? -23.441 -5.316 29.541 1.00 63.84 209 SER A CA 1
ATOM 1644 C C . SER A 1 209 ? -22.619 -5.536 30.819 1.00 63.84 209 SER A C 1
ATOM 1646 O O . SER A 1 209 ? -22.796 -6.553 31.490 1.00 63.84 209 SER A O 1
ATOM 1648 N N . GLN A 1 210 ? -21.765 -4.578 31.197 1.00 70.31 210 GLN A N 1
ATOM 1649 C CA . GLN A 1 210 ? -20.992 -4.643 32.442 1.00 70.31 210 GLN A CA 1
ATOM 1650 C C . GLN A 1 210 ? -21.892 -4.515 33.676 1.00 70.31 210 GLN A C 1
ATOM 1652 O O . GLN A 1 210 ? -21.667 -5.200 34.675 1.00 70.31 210 GLN A O 1
ATOM 1657 N N . VAL A 1 211 ? -22.933 -3.678 33.601 1.00 71.38 211 VAL A N 1
ATOM 1658 C CA . VAL A 1 211 ? -23.954 -3.561 34.653 1.00 71.38 211 VAL A CA 1
ATOM 1659 C C . VAL A 1 211 ? -24.739 -4.869 34.804 1.00 71.38 211 VAL A C 1
ATOM 1661 O O . VAL A 1 211 ? -24.932 -5.337 35.927 1.00 71.38 211 VAL A O 1
ATOM 1664 N N . LEU A 1 212 ? -25.131 -5.508 33.697 1.00 73.12 212 LEU A N 1
ATOM 1665 C CA . LEU A 1 212 ? -25.814 -6.809 33.724 1.00 73.12 212 LEU A CA 1
ATOM 1666 C C . LEU A 1 212 ? -24.936 -7.923 34.318 1.00 73.12 212 LEU A C 1
ATOM 1668 O O . LEU A 1 212 ? -25.417 -8.724 35.111 1.00 73.12 212 LEU A O 1
ATOM 1672 N N . GLN A 1 213 ? -23.639 -7.957 33.997 1.00 71.38 213 GLN A N 1
ATOM 1673 C CA . GLN A 1 213 ? -22.726 -8.939 34.593 1.00 71.38 213 GLN A CA 1
ATOM 1674 C C . GLN A 1 213 ? -22.547 -8.740 36.102 1.00 71.38 213 GLN A C 1
ATOM 1676 O O . GLN A 1 213 ? -22.580 -9.723 36.838 1.00 71.38 213 GLN A O 1
ATOM 1681 N N . ARG A 1 214 ? -22.406 -7.494 36.575 1.00 71.44 214 ARG A N 1
ATOM 1682 C CA . ARG A 1 214 ? -22.314 -7.200 38.018 1.00 71.44 214 ARG A CA 1
ATOM 1683 C C . ARG A 1 214 ? -23.587 -7.568 38.772 1.00 71.44 214 ARG A C 1
ATOM 1685 O O . ARG A 1 214 ? -23.522 -8.186 39.823 1.00 71.44 214 ARG A O 1
ATOM 1692 N N . THR A 1 215 ? -24.747 -7.232 38.218 1.00 74.06 215 THR A N 1
ATOM 1693 C CA . THR A 1 215 ? -26.028 -7.570 38.859 1.00 74.06 215 THR A CA 1
ATOM 1694 C C . THR A 1 215 ? -26.267 -9.078 38.926 1.00 74.06 215 THR A C 1
ATOM 1696 O O . THR A 1 215 ? -26.827 -9.538 39.910 1.00 74.06 215 THR A O 1
ATOM 1699 N N . SER A 1 216 ? -25.785 -9.855 37.948 1.00 69.88 216 SER A N 1
ATOM 1700 C CA . SER A 1 216 ? -25.855 -11.324 37.984 1.00 69.88 216 SER A CA 1
ATOM 1701 C C . SER A 1 216 ? -24.847 -12.005 38.919 1.00 69.88 216 SER A C 1
ATOM 1703 O O . SER A 1 216 ? -25.028 -13.174 39.235 1.00 69.88 216 SER A O 1
ATOM 1705 N N . SER A 1 217 ? -23.766 -11.325 39.321 1.00 70.12 217 SER A N 1
ATOM 1706 C CA . SER A 1 217 ? -22.788 -11.880 40.271 1.00 70.12 217 SER A CA 1
ATOM 1707 C C . SER A 1 217 ? -23.152 -11.626 41.733 1.00 70.12 217 SER A C 1
ATOM 1709 O O . SER A 1 217 ? -22.620 -12.305 42.606 1.00 70.12 217 SER A O 1
ATOM 1711 N N . ASP A 1 218 ? -24.027 -10.650 41.984 1.00 69.94 218 ASP A N 1
ATOM 1712 C CA . ASP A 1 218 ? -24.458 -10.237 43.325 1.00 69.94 218 ASP A CA 1
ATOM 1713 C C . ASP A 1 218 ? -25.775 -10.920 43.770 1.00 69.94 218 ASP A C 1
ATOM 1715 O O . ASP A 1 218 ? -26.214 -10.721 44.904 1.00 69.94 218 ASP A O 1
ATOM 1719 N N . SER A 1 219 ? -26.400 -11.717 42.891 1.00 59.06 219 SER A N 1
ATOM 1720 C CA . SER A 1 219 ? -27.635 -12.494 43.112 1.00 59.06 219 SER A CA 1
ATOM 1721 C C . SER A 1 219 ? -27.366 -13.991 43.195 1.00 59.06 219 SER A C 1
ATOM 1723 O O . SER A 1 219 ? -27.929 -14.643 44.099 1.00 59.06 219 SER A O 1
#

Sequence (219 aa):
MIVWLASGQPKYPSQDGRIAYISDIGASYLKPLFVAGCSFTAVGFSLCLIVERYLRYSGRLLPHMRKREKILSTLAVLGAMLGGCGLILLSVFDTMRYPSVHRVFLLVFMAGVALSAIFTCVEYRWISKDFVFAKELRAAYWSKAIIVTILICLSIAFAITLFTASDVGAVLEWLISFSFTAYIMSYFFDLRMSKGRYKGELHASVDMSQVLQRTSSDS